Protein AF-A0A8T8XED3-F1 (afdb_monomer)

pLDDT: mean 74.63, std 21.16, range [26.61, 97.62]

InterPro domains:
  IPR001227 Acyl transferase domain superfamily [G3DSA:3.40.366.10] (92-174)
  IPR014043 Acyl transferase domain [PF00698] (96-174)
  IPR016035 Acyl transferase/acyl hydrolase/lysophospholipase [SSF52151] (92-174)
  IPR050091 Polyketide and Nonribosomal Peptide Biosynthesis Enzymes [PTHR43775] (42-174)

Organism: NCBI:txid1448312

Foldseek 3Di:
DDDDDDDDDPDPPPDDDDPPDDVVVVPPPDDPPDDPDLVVQQVVVVVVCCCVVPVDDDDQWDDDDDDRGPVVVVCVVPDPPPDIDGDPDQDDDDDDADAFDPDDALPCVVVCVVPPLLVVLLVVLQVVCVVVPDPDGLVVLNVDDRVPHPCPPPVNVGSNSVSNSRSVVRVVVVVCVVPPRHPPDDPDDDDDDDDDD

Sequence (197 aa):
MAMEKQAIPPHLNFESPNENGAFDALNLEDPPQVGESEENEEELLDQLAFTLGQRRTRFPCTIAWSGSSITEAYATLDAPGLTTQRSMRVPRVGMVFTGQGAQWFAMGRELLDAYPVFCDTIHEVDACLKSMGAMWSALEELQRNAEESRLNQVAYSLPLSVAIQLALVDLLRSILQESPLIPVERSVLPTPPEPSP

Solvent-accessible surface area (backbone atoms only — not comparable to full-atom values): 13143 Å² total; per-residue (Å²): 134,91,86,81,85,85,79,82,72,98,74,84,74,88,79,74,86,71,92,86,60,64,79,78,76,69,71,72,68,72,76,73,86,70,73,94,45,73,74,58,54,54,54,48,50,52,52,48,52,50,43,62,69,72,74,48,87,84,57,59,56,76,86,87,87,87,84,92,49,72,70,57,52,52,56,61,73,68,38,91,80,80,80,80,65,71,57,92,63,88,82,84,88,80,90,85,85,80,74,90,84,82,80,59,77,48,57,65,45,71,46,47,76,73,31,66,64,28,36,52,42,37,51,52,46,29,54,50,42,38,74,74,67,46,94,64,53,54,62,59,54,34,70,32,52,74,90,74,41,58,55,87,40,72,89,38,34,52,59,51,49,52,36,51,54,49,16,51,50,54,39,50,47,58,60,41,70,76,36,96,80,59,85,81,76,80,81,75,76,82,77,78,82,78,82,80,133

Secondary structure (DSSP, 8-state):
------PPPS-----S--SS--GGGG---------S-HHHHHHHHHHHHHHHHHSSPPPSS------S-HHHHHHHHSSTT-------SPPPP------TT---TTTTHHHHHH-HHHHHHHHHHHHHHHHTT-SS-HHHHHH--TTT--TTSHHHHHHHHHHHHHHHHHHHHHHHHT-TT------PPPPPPPPP-

Radius of gyration: 25.29 Å; Cα contacts (8 Å, |Δi|>4): 105; chains: 1; bounding box: 57×65×65 Å

Structure (mmCIF, N/CA/C/O backbone):
data_AF-A0A8T8XED3-F1
#
_entry.id   AF-A0A8T8XED3-F1
#
loop_
_atom_site.group_PDB
_atom_site.id
_atom_site.type_symbol
_atom_site.label_atom_id
_atom_site.label_alt_id
_atom_site.label_comp_id
_atom_site.label_asym_id
_atom_site.label_entity_id
_atom_site.label_seq_id
_atom_site.pdbx_PDB_ins_code
_atom_site.Cartn_x
_atom_site.Cartn_y
_atom_site.Cartn_z
_atom_site.occupancy
_atom_site.B_iso_or_equiv
_atom_site.auth_seq_id
_atom_site.auth_comp_id
_atom_site.auth_asym_id
_atom_site.auth_atom_id
_atom_site.pdbx_PDB_model_num
ATOM 1 N N . MET A 1 1 ? 5.918 -26.162 -41.056 1.00 26.77 1 MET A N 1
ATOM 2 C CA . MET A 1 1 ? 6.051 -25.380 -42.304 1.00 26.77 1 MET A CA 1
ATOM 3 C C . MET A 1 1 ? 6.874 -24.147 -41.956 1.00 26.77 1 MET A C 1
ATOM 5 O O . MET A 1 1 ? 6.705 -23.640 -40.858 1.00 26.77 1 MET A O 1
ATOM 9 N N . ALA A 1 2 ? 7.871 -23.834 -42.779 1.00 28.89 2 ALA A N 1
ATOM 10 C CA . ALA A 1 2 ? 9.150 -23.235 -42.396 1.00 28.89 2 ALA A CA 1
ATOM 11 C C . ALA A 1 2 ? 9.103 -21.793 -41.852 1.00 28.89 2 ALA A C 1
ATOM 13 O O . ALA A 1 2 ? 8.410 -20.955 -42.411 1.00 28.89 2 ALA A O 1
ATOM 14 N N . MET A 1 3 ? 9.948 -21.499 -40.860 1.00 26.61 3 MET A N 1
ATOM 15 C CA . MET A 1 3 ? 11.105 -20.616 -41.054 1.00 26.61 3 MET A CA 1
ATOM 16 C C . MET A 1 3 ? 12.173 -20.929 -40.002 1.00 26.61 3 MET A C 1
ATOM 18 O O . MET A 1 3 ? 11.897 -21.144 -38.825 1.00 26.61 3 MET A O 1
ATOM 22 N N . GLU A 1 4 ? 13.390 -21.058 -40.509 1.00 33.31 4 GLU A N 1
ATOM 23 C CA . GLU A 1 4 ? 14.570 -21.648 -39.903 1.00 33.31 4 GLU A CA 1
ATOM 24 C C . GLU A 1 4 ? 15.578 -20.536 -39.578 1.00 33.31 4 GLU A C 1
ATOM 26 O O . GLU A 1 4 ? 15.814 -19.665 -40.405 1.00 33.31 4 GLU A O 1
ATOM 31 N N . LYS A 1 5 ? 16.155 -20.619 -38.372 1.00 34.06 5 LYS A N 1
ATOM 32 C CA . LYS A 1 5 ? 17.436 -20.063 -37.891 1.00 34.06 5 LYS A CA 1
ATOM 33 C C . LYS A 1 5 ? 17.798 -18.606 -38.219 1.00 34.06 5 LYS A C 1
ATOM 35 O O . LYS A 1 5 ? 18.207 -18.275 -39.325 1.00 34.06 5 LYS A O 1
ATOM 40 N N . GLN A 1 6 ? 18.005 -17.844 -37.148 1.00 33.16 6 GLN A N 1
ATOM 41 C CA . GLN A 1 6 ? 19.178 -16.975 -37.067 1.00 33.16 6 GLN A CA 1
ATOM 42 C C . GLN A 1 6 ? 19.838 -17.139 -35.696 1.00 33.16 6 GLN A C 1
ATOM 44 O O . GLN A 1 6 ? 19.385 -16.623 -34.680 1.00 33.16 6 GLN A O 1
ATOM 49 N N . ALA A 1 7 ? 20.883 -17.965 -35.684 1.00 34.34 7 ALA A N 1
ATOM 50 C CA . ALA A 1 7 ? 21.811 -18.090 -34.576 1.00 34.34 7 ALA A CA 1
ATOM 51 C C . ALA A 1 7 ? 22.722 -16.856 -34.560 1.00 34.34 7 ALA A C 1
ATOM 53 O O . ALA A 1 7 ? 23.276 -16.483 -35.593 1.00 34.34 7 ALA A O 1
ATOM 54 N N . ILE A 1 8 ? 22.884 -16.245 -33.389 1.00 34.50 8 ILE A N 1
ATOM 55 C CA . ILE A 1 8 ? 23.893 -15.211 -33.153 1.00 34.50 8 ILE A CA 1
ATOM 56 C C . ILE A 1 8 ? 25.269 -15.909 -33.191 1.00 34.50 8 ILE A C 1
ATOM 58 O O . ILE A 1 8 ? 25.445 -16.910 -32.488 1.00 34.50 8 ILE A O 1
ATOM 62 N N . PRO A 1 9 ? 26.230 -15.465 -34.023 1.00 33.59 9 PRO A N 1
ATOM 63 C CA . PRO A 1 9 ? 27.523 -16.132 -34.161 1.00 33.59 9 PRO A CA 1
ATOM 64 C C . PRO A 1 9 ? 28.369 -16.034 -32.872 1.00 33.59 9 PRO A C 1
ATOM 66 O O . PRO A 1 9 ? 28.295 -15.034 -32.158 1.00 33.59 9 PRO A O 1
ATOM 69 N N . PRO A 1 10 ? 29.203 -17.048 -32.561 1.00 34.69 10 PRO A N 1
ATOM 70 C CA . PRO A 1 10 ? 29.846 -17.216 -31.252 1.00 34.69 10 PRO A CA 1
ATOM 71 C C . PRO A 1 10 ? 31.143 -16.401 -31.063 1.00 34.69 10 PRO A C 1
ATOM 73 O O . PRO A 1 10 ? 32.063 -16.851 -30.390 1.00 34.69 10 PRO A O 1
ATOM 76 N N . HIS A 1 11 ? 31.256 -15.216 -31.659 1.00 38.97 11 HIS A N 1
ATOM 77 C CA . HIS A 1 11 ? 32.459 -14.378 -31.555 1.00 38.97 11 HIS A CA 1
ATOM 78 C C . HIS A 1 11 ? 32.114 -12.887 -31.638 1.00 38.97 11 HIS A C 1
ATOM 80 O O . HIS A 1 11 ? 32.596 -12.166 -32.503 1.00 38.97 11 HIS A O 1
ATOM 86 N N . LEU A 1 12 ? 31.278 -12.410 -30.713 1.00 38.91 12 LEU A N 1
ATOM 87 C CA . LEU A 1 12 ? 31.243 -10.992 -30.345 1.00 38.91 12 LEU A CA 1
ATOM 88 C C . LEU A 1 12 ? 32.109 -10.806 -29.090 1.00 38.91 12 LEU A C 1
ATOM 90 O O . LEU A 1 12 ? 31.616 -10.600 -27.984 1.00 38.91 12 LEU A O 1
ATOM 94 N N . ASN A 1 13 ? 33.423 -10.950 -29.266 1.00 34.25 13 ASN A N 1
ATOM 95 C CA . ASN A 1 13 ? 34.386 -10.414 -28.311 1.00 34.25 13 ASN A CA 1
ATOM 96 C C . ASN A 1 13 ? 34.453 -8.905 -28.559 1.00 34.25 13 ASN A C 1
ATOM 98 O O . ASN A 1 13 ? 35.039 -8.469 -29.546 1.00 34.25 13 ASN A O 1
ATOM 102 N N . PHE A 1 14 ? 33.852 -8.111 -27.675 1.00 43.06 14 PHE A N 1
ATOM 103 C CA . PHE A 1 14 ? 34.142 -6.681 -27.597 1.00 43.06 14 PHE A CA 1
ATOM 104 C C . PHE A 1 14 ? 35.466 -6.490 -26.850 1.00 43.06 14 PHE A C 1
ATOM 106 O O . PHE A 1 14 ? 35.488 -6.067 -25.700 1.00 43.06 14 PHE A O 1
ATOM 113 N N . GLU A 1 15 ? 36.576 -6.838 -27.495 1.00 39.88 15 GLU A N 1
ATOM 114 C CA . GLU A 1 15 ? 37.888 -6.336 -27.096 1.00 39.88 15 GLU A CA 1
ATOM 115 C C . GLU A 1 15 ? 38.442 -5.490 -28.244 1.00 39.88 15 GLU A C 1
ATOM 117 O O . GLU A 1 15 ? 38.880 -6.009 -29.269 1.00 39.88 15 GLU A O 1
ATOM 122 N N . SER A 1 16 ? 38.426 -4.173 -28.010 1.00 40.53 16 SER A N 1
ATOM 123 C CA . SER A 1 16 ? 38.896 -3.036 -28.827 1.00 40.53 16 SER A CA 1
ATOM 124 C C . SER A 1 16 ? 37.779 -2.212 -29.495 1.00 40.53 16 SER A C 1
ATOM 126 O O . SER A 1 16 ? 36.850 -2.786 -30.068 1.00 40.53 16 SER A O 1
ATOM 128 N N . PRO A 1 17 ? 37.846 -0.863 -29.432 1.00 35.03 17 PRO A N 1
ATOM 129 C CA . PRO A 1 17 ? 36.871 0.011 -30.081 1.00 35.03 17 PRO A CA 1
ATOM 130 C C . PRO A 1 17 ? 36.929 -0.170 -31.601 1.00 35.03 17 PRO A C 1
ATOM 132 O O . PRO A 1 17 ? 38.007 -0.119 -32.188 1.00 35.03 17 PRO A O 1
ATOM 135 N N . ASN A 1 18 ? 35.776 -0.379 -32.241 1.00 35.91 18 ASN A N 1
ATOM 136 C CA . ASN A 1 18 ? 35.691 -0.479 -33.695 1.00 35.91 18 ASN A CA 1
ATOM 137 C C . ASN A 1 18 ? 35.899 0.914 -34.311 1.00 35.91 18 ASN A C 1
ATOM 139 O O . ASN A 1 18 ? 35.067 1.803 -34.157 1.00 35.91 18 ASN A O 1
ATOM 143 N N . GLU A 1 19 ? 37.010 1.089 -35.016 1.00 46.91 19 GLU A N 1
ATOM 144 C CA . GLU A 1 19 ? 37.457 2.342 -35.639 1.00 46.91 19 GLU A CA 1
ATOM 145 C C . GLU A 1 19 ? 36.644 2.767 -36.883 1.00 46.91 19 GLU A C 1
ATOM 147 O O . GLU A 1 19 ? 36.922 3.800 -37.480 1.00 46.91 19 GLU A O 1
ATOM 152 N N . ASN A 1 20 ? 35.585 2.024 -37.235 1.00 43.03 20 ASN A N 1
ATOM 153 C CA . ASN A 1 20 ? 34.688 2.310 -38.362 1.00 43.03 20 ASN A CA 1
ATOM 154 C C . ASN A 1 20 ? 33.209 2.419 -37.953 1.00 43.03 20 ASN A C 1
ATOM 156 O O . ASN A 1 20 ? 32.330 1.807 -38.560 1.00 43.03 20 ASN A O 1
ATOM 160 N N . GLY A 1 21 ? 32.922 3.204 -36.920 1.00 38.38 21 GLY A N 1
ATOM 161 C CA . GLY A 1 21 ? 31.552 3.528 -36.538 1.00 38.38 21 GLY A CA 1
ATOM 162 C C . GLY A 1 21 ? 31.526 4.773 -35.676 1.00 38.38 21 GLY A C 1
ATOM 163 O O . GLY A 1 21 ? 31.466 4.674 -34.455 1.00 38.38 21 GLY A O 1
ATOM 164 N N . ALA A 1 22 ? 31.590 5.948 -36.306 1.00 37.31 22 ALA A N 1
ATOM 165 C CA . ALA A 1 22 ? 31.140 7.164 -35.642 1.00 37.31 22 ALA A CA 1
ATOM 166 C C . ALA A 1 22 ? 29.730 6.900 -35.089 1.00 37.31 22 ALA A C 1
ATOM 168 O O . ALA A 1 22 ? 28.912 6.280 -35.774 1.00 37.31 22 ALA A O 1
ATOM 169 N N . PHE A 1 23 ? 29.463 7.335 -33.856 1.00 40.78 23 PHE A N 1
ATOM 170 C CA . PHE A 1 23 ? 28.152 7.216 -33.200 1.00 40.78 23 PHE A CA 1
ATOM 171 C C . PHE A 1 23 ? 26.998 7.724 -34.097 1.00 40.78 23 PHE A C 1
ATOM 173 O O . PHE A 1 23 ? 25.874 7.244 -33.980 1.00 40.78 23 PHE A O 1
ATOM 180 N N . ASP A 1 24 ? 27.316 8.590 -35.065 1.00 40.62 24 ASP A N 1
ATOM 181 C CA . ASP A 1 24 ? 26.450 9.086 -36.142 1.00 40.62 24 ASP A CA 1
ATOM 182 C C . ASP A 1 24 ? 25.814 7.985 -37.018 1.00 40.62 24 ASP A C 1
ATOM 184 O O . ASP A 1 24 ? 24.747 8.184 -37.593 1.00 40.62 24 ASP A O 1
ATOM 188 N N . ALA A 1 25 ? 26.430 6.802 -37.134 1.00 38.09 25 ALA A N 1
ATOM 189 C CA . ALA A 1 25 ? 25.937 5.719 -37.992 1.00 38.09 25 ALA A CA 1
ATOM 190 C C . ALA A 1 25 ? 24.785 4.908 -37.373 1.00 38.09 25 ALA A C 1
ATOM 192 O O . ALA A 1 25 ? 24.211 4.050 -38.047 1.00 38.09 25 ALA A O 1
ATOM 193 N N . LEU A 1 26 ? 24.440 5.152 -36.102 1.00 42.69 26 LEU A N 1
ATOM 194 C CA . LEU A 1 26 ? 23.335 4.451 -35.447 1.00 42.69 26 LEU A CA 1
ATOM 195 C C . LEU A 1 26 ? 21.955 4.950 -35.879 1.00 42.69 26 LEU A C 1
ATOM 197 O O . LEU A 1 26 ? 20.981 4.300 -35.508 1.00 42.69 26 LEU A O 1
ATOM 201 N N . ASN A 1 27 ? 21.861 6.039 -36.659 1.00 36.78 27 ASN A N 1
ATOM 202 C CA . ASN A 1 27 ? 20.602 6.625 -37.144 1.00 36.78 27 ASN A CA 1
ATOM 203 C C . ASN A 1 27 ? 19.501 6.612 -36.066 1.00 36.78 27 ASN A C 1
ATOM 205 O O . ASN A 1 27 ? 18.327 6.362 -36.346 1.00 36.78 27 ASN A O 1
ATOM 209 N N . LEU A 1 28 ? 19.921 6.821 -34.814 1.00 42.75 28 LEU A N 1
ATOM 210 C CA . LEU A 1 28 ? 19.057 7.279 -33.752 1.00 42.75 28 LEU A CA 1
ATOM 211 C C . LEU A 1 28 ? 18.790 8.710 -34.180 1.00 42.75 28 LEU A C 1
ATOM 213 O O . LEU A 1 28 ? 19.654 9.570 -34.025 1.00 42.75 28 LEU A O 1
ATOM 217 N N . GLU A 1 29 ? 17.673 8.902 -34.880 1.00 36.16 29 GLU A N 1
ATOM 218 C CA . GLU A 1 29 ? 17.151 10.232 -35.155 1.00 36.16 29 GLU A CA 1
ATOM 219 C C . GLU A 1 29 ? 17.259 11.033 -33.858 1.00 36.16 29 GLU A C 1
ATOM 221 O O . GLU A 1 29 ? 16.965 10.497 -32.780 1.00 36.16 29 GLU A O 1
ATOM 226 N N . ASP A 1 30 ? 17.762 12.268 -33.976 1.00 41.19 30 ASP A N 1
ATOM 227 C CA . ASP A 1 30 ? 17.826 13.221 -32.873 1.00 41.19 30 ASP A CA 1
ATOM 228 C C . 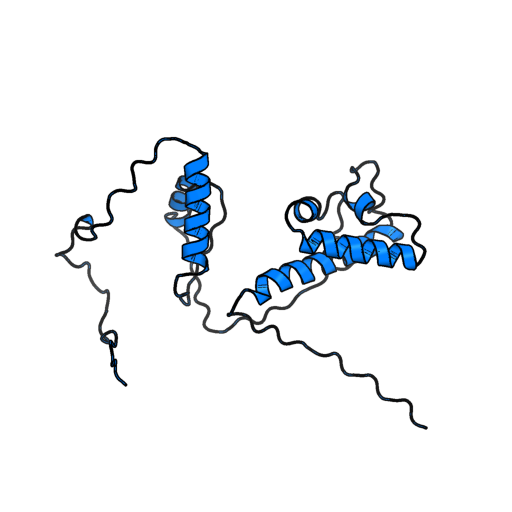ASP A 1 30 ? 16.560 13.077 -32.021 1.00 41.19 30 ASP A C 1
ATOM 230 O O . ASP A 1 30 ? 15.470 12.951 -32.602 1.00 41.19 30 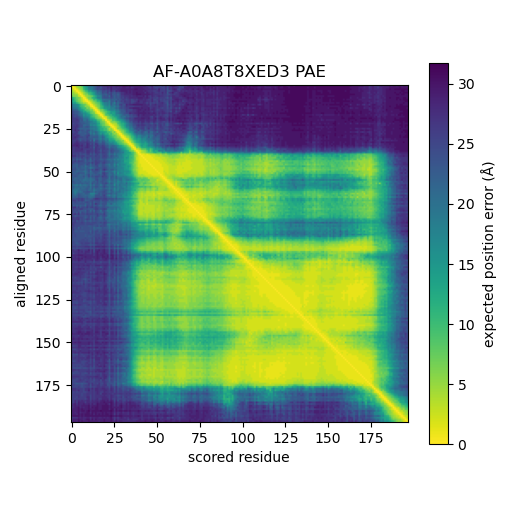ASP A O 1
ATOM 234 N N . PRO A 1 31 ? 16.671 13.065 -30.675 1.00 43.97 31 PRO A N 1
ATOM 235 C CA . PRO A 1 31 ? 15.489 13.017 -29.828 1.00 43.97 31 PRO A CA 1
ATOM 236 C C . PRO A 1 31 ? 14.498 14.053 -30.370 1.00 43.97 31 PRO A C 1
ATOM 238 O O . PRO A 1 31 ? 14.926 15.181 -30.655 1.00 43.97 31 PRO A O 1
ATOM 241 N N . PRO A 1 32 ? 13.227 13.668 -30.620 1.00 41.00 32 PRO A N 1
ATOM 242 C CA . PRO A 1 32 ? 12.259 14.570 -31.225 1.00 41.00 32 PRO A CA 1
ATOM 243 C C . PRO A 1 32 ? 12.332 15.882 -30.459 1.00 41.00 32 PRO A C 1
ATOM 245 O O . PRO A 1 32 ? 12.358 15.852 -29.234 1.00 41.00 32 PRO A O 1
ATOM 248 N N . GLN A 1 33 ? 12.467 17.005 -31.168 1.00 43.91 33 GLN A N 1
ATOM 249 C CA . GLN A 1 33 ? 12.511 18.33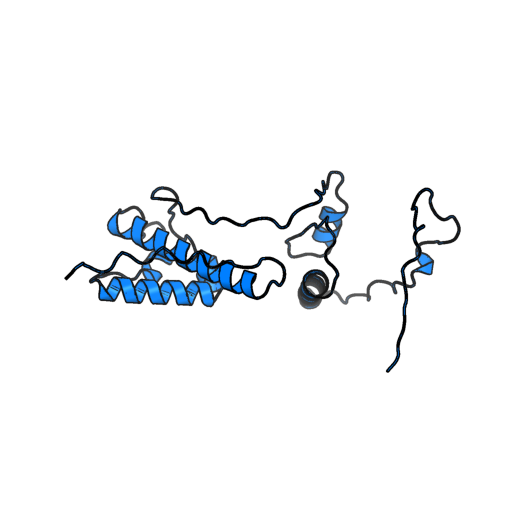7 -30.567 1.00 43.91 33 GLN A CA 1
ATOM 250 C C . GLN A 1 33 ? 11.217 18.509 -29.761 1.00 43.91 33 GLN A C 1
ATOM 252 O O . GLN A 1 33 ? 10.166 18.830 -30.320 1.00 43.91 33 GLN A O 1
ATOM 257 N N . VAL A 1 34 ? 11.276 18.169 -28.471 1.00 48.41 34 VAL A N 1
ATOM 258 C CA . VAL A 1 34 ? 10.129 18.147 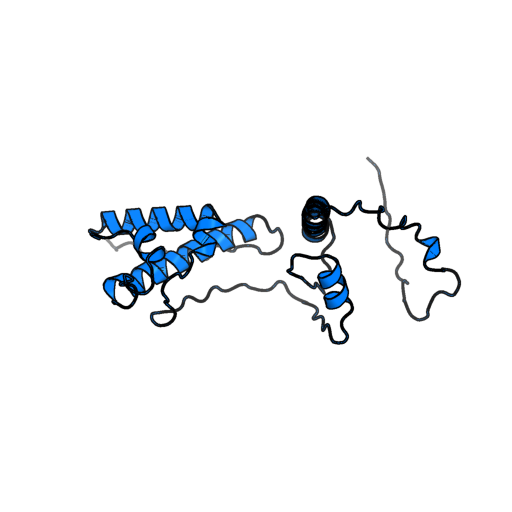-27.573 1.00 48.41 34 VAL A CA 1
ATOM 259 C C . VAL A 1 34 ? 9.764 19.600 -27.343 1.00 48.41 34 VAL A C 1
ATOM 261 O O . VAL A 1 34 ? 10.515 20.349 -26.724 1.00 48.41 34 VAL A O 1
ATOM 264 N N . GLY A 1 35 ? 8.620 20.008 -27.890 1.00 44.00 35 GLY A N 1
ATOM 265 C CA . GLY A 1 35 ? 7.979 21.243 -27.474 1.00 44.00 35 GLY A CA 1
ATOM 266 C C . GLY A 1 35 ? 7.827 21.214 -25.958 1.00 44.00 35 GLY A C 1
ATOM 267 O O . GLY A 1 35 ? 7.222 20.288 -25.419 1.00 44.00 35 GLY A O 1
ATOM 268 N N . GLU A 1 36 ? 8.432 22.199 -25.302 1.00 45.88 36 GLU A N 1
ATOM 269 C CA . GLU A 1 36 ? 8.443 22.413 -23.857 1.00 45.88 36 GLU A CA 1
ATOM 270 C C . GLU A 1 36 ? 7.008 22.393 -23.307 1.00 45.88 36 GLU A C 1
ATOM 272 O O . GLU A 1 36 ? 6.278 23.381 -23.351 1.00 45.88 36 GLU A O 1
ATOM 277 N N . SER A 1 37 ? 6.569 21.229 -22.844 1.00 53.31 37 SER A N 1
ATOM 278 C CA . SER A 1 37 ? 5.313 21.043 -22.125 1.00 53.31 37 SER A CA 1
ATOM 279 C C . SER A 1 37 ? 5.516 19.858 -21.188 1.00 53.31 37 SER A C 1
ATOM 281 O O . SER A 1 37 ? 5.811 18.758 -21.645 1.00 53.31 37 SER A O 1
ATOM 283 N N . GLU A 1 38 ? 5.425 20.107 -19.879 1.00 55.41 38 GLU A N 1
ATOM 284 C CA . GLU A 1 38 ? 5.667 19.119 -18.812 1.00 55.41 38 GLU A CA 1
ATOM 285 C C . GLU A 1 38 ? 4.794 17.857 -18.985 1.00 55.41 38 GLU A C 1
ATOM 287 O O . GLU A 1 38 ? 5.252 16.750 -18.714 1.00 55.41 38 GLU A O 1
ATOM 292 N N . GLU A 1 39 ? 3.594 18.003 -19.562 1.00 59.44 39 GLU A N 1
ATOM 293 C CA . GLU A 1 39 ? 2.686 16.893 -19.905 1.00 59.44 39 GLU A CA 1
ATOM 294 C C . GLU A 1 39 ? 3.297 15.878 -20.895 1.00 59.44 39 GLU A C 1
ATOM 296 O O . GLU A 1 39 ? 2.974 14.694 -20.839 1.00 59.44 39 GLU A O 1
ATOM 301 N N . ASN A 1 40 ? 4.209 16.300 -21.780 1.00 77.94 40 ASN A N 1
ATOM 302 C CA . ASN A 1 40 ? 4.850 15.411 -22.758 1.00 77.94 40 ASN A CA 1
ATOM 303 C C . ASN A 1 40 ? 6.029 14.623 -22.150 1.00 77.94 40 ASN A C 1
ATOM 305 O O . ASN A 1 40 ? 6.358 13.535 -22.619 1.00 77.94 40 ASN A O 1
ATOM 309 N N . GLU A 1 41 ? 6.678 15.150 -21.103 1.00 82.94 41 GLU A N 1
ATOM 310 C CA . GLU A 1 41 ? 7.782 14.450 -20.427 1.00 82.94 41 GLU A CA 1
ATOM 311 C C . GLU A 1 41 ? 7.263 13.301 -19.555 1.00 82.94 41 GLU A C 1
ATOM 313 O O . GLU A 1 41 ? 7.837 12.212 -19.585 1.00 82.94 41 GLU A O 1
ATOM 318 N N . GLU A 1 42 ? 6.159 13.510 -18.835 1.00 84.69 42 GLU A N 1
ATOM 319 C CA . GLU A 1 42 ? 5.529 12.471 -18.012 1.00 84.69 42 GLU A CA 1
ATOM 320 C C . GLU A 1 42 ? 5.014 11.307 -18.877 1.00 84.69 42 GLU A C 1
ATOM 322 O O . GLU A 1 42 ? 5.357 10.151 -18.624 1.00 84.69 42 GLU A O 1
ATOM 327 N N . GLU A 1 43 ? 4.305 11.602 -19.976 1.00 87.50 43 GLU A N 1
ATOM 328 C CA . GLU A 1 43 ? 3.843 10.571 -20.914 1.00 87.50 43 GLU A CA 1
ATOM 329 C C . GLU A 1 43 ? 5.019 9.797 -21.537 1.00 87.50 43 GLU A C 1
ATOM 331 O O . GLU A 1 43 ? 4.978 8.569 -21.677 1.00 87.50 43 GLU A O 1
ATOM 336 N N . LEU A 1 44 ? 6.104 10.494 -21.886 1.00 87.75 44 LEU A N 1
ATOM 337 C CA . LEU A 1 44 ? 7.307 9.861 -22.415 1.00 87.75 44 LEU A CA 1
ATOM 338 C C . LEU A 1 44 ? 7.976 8.948 -21.376 1.00 87.75 44 LEU A C 1
ATOM 340 O O . LEU A 1 44 ? 8.386 7.834 -21.718 1.00 87.75 44 LEU A O 1
ATOM 344 N N . LEU A 1 45 ? 8.082 9.385 -20.118 1.00 88.94 45 LEU A N 1
ATOM 345 C CA . LEU A 1 45 ? 8.619 8.575 -19.023 1.00 88.94 45 LEU A CA 1
ATOM 346 C C . LEU A 1 45 ? 7.782 7.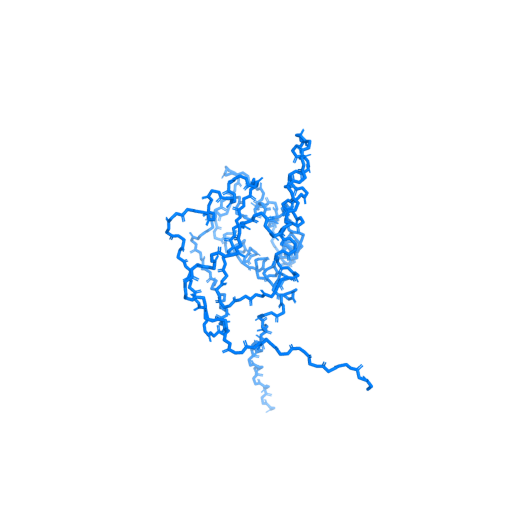315 -18.793 1.00 88.94 45 LEU A C 1
ATOM 348 O O . LEU A 1 45 ? 8.354 6.228 -18.670 1.00 88.94 45 LEU A O 1
ATOM 352 N N . ASP A 1 46 ? 6.455 7.423 -18.837 1.00 86.81 46 ASP A N 1
ATOM 353 C CA . ASP A 1 46 ? 5.547 6.280 -18.728 1.00 86.81 46 ASP A CA 1
ATOM 354 C C . ASP A 1 46 ? 5.737 5.286 -19.880 1.00 86.81 46 ASP A C 1
ATOM 356 O O . ASP A 1 46 ? 5.864 4.072 -19.668 1.00 86.81 46 ASP A O 1
ATOM 360 N N . GLN A 1 47 ? 5.833 5.780 -21.118 1.00 87.94 47 GLN A N 1
ATOM 361 C CA . GLN A 1 47 ? 6.082 4.939 -22.291 1.00 87.94 47 GLN A CA 1
ATOM 362 C C . GLN A 1 47 ? 7.456 4.254 -22.235 1.00 87.94 47 GLN A C 1
ATOM 364 O O . GLN A 1 47 ? 7.585 3.078 -22.614 1.00 87.94 47 GLN A O 1
ATOM 369 N N . LEU A 1 48 ? 8.483 4.956 -21.748 1.00 87.69 48 LEU A N 1
ATOM 370 C CA . LEU A 1 48 ? 9.822 4.407 -21.536 1.00 87.69 48 LEU A CA 1
ATOM 371 C C . LEU A 1 48 ? 9.806 3.327 -20.452 1.00 87.69 48 LEU A C 1
ATOM 373 O O . LEU A 1 48 ? 10.299 2.222 -20.699 1.00 87.69 48 LEU A O 1
ATOM 377 N N . ALA A 1 49 ? 9.201 3.599 -19.294 1.00 87.69 49 ALA A N 1
ATOM 378 C CA . ALA A 1 49 ? 9.062 2.645 -18.197 1.00 87.69 49 ALA A CA 1
ATOM 379 C C . ALA A 1 49 ? 8.321 1.380 -18.654 1.00 87.69 49 ALA A C 1
ATOM 381 O O . ALA A 1 49 ? 8.796 0.260 -18.434 1.00 87.69 49 ALA A O 1
ATOM 382 N N . PHE A 1 50 ? 7.214 1.544 -19.385 1.00 85.00 50 PHE A N 1
ATOM 383 C CA . PHE A 1 50 ? 6.461 0.436 -19.963 1.00 85.00 50 PHE A CA 1
ATOM 384 C C . PHE A 1 50 ? 7.306 -0.384 -20.948 1.00 85.00 50 PHE A C 1
ATOM 386 O O . PHE A 1 50 ? 7.377 -1.615 -20.860 1.00 85.00 50 PHE A O 1
ATOM 393 N N . THR A 1 51 ? 7.989 0.282 -21.882 1.00 85.94 51 THR A N 1
ATOM 394 C CA . THR A 1 51 ? 8.779 -0.386 -22.925 1.00 85.94 51 THR A CA 1
ATOM 395 C C . THR A 1 51 ? 9.977 -1.132 -22.338 1.00 85.94 51 THR A C 1
ATOM 397 O O . THR A 1 51 ? 10.209 -2.295 -22.686 1.00 85.94 51 THR A O 1
ATOM 400 N N . LEU A 1 52 ? 10.718 -0.506 -21.422 1.00 84.94 52 LEU A N 1
ATOM 401 C CA . LEU A 1 52 ? 11.859 -1.122 -20.742 1.00 84.94 52 LEU A CA 1
ATOM 402 C C . LEU A 1 52 ? 11.420 -2.251 -19.799 1.00 84.94 52 LEU A C 1
ATOM 404 O O . LEU A 1 52 ? 12.102 -3.272 -19.710 1.00 84.94 52 LEU A O 1
ATOM 408 N N . GLY A 1 53 ? 10.270 -2.098 -19.138 1.00 83.62 53 GLY A N 1
ATOM 409 C CA . GLY A 1 53 ? 9.737 -3.067 -18.186 1.00 83.62 53 GLY A CA 1
ATOM 410 C C . GLY A 1 53 ? 9.162 -4.331 -18.828 1.00 83.62 53 GLY A C 1
ATOM 411 O O . GLY A 1 53 ? 9.392 -5.422 -18.292 1.00 83.62 53 GLY A O 1
ATOM 412 N N . GLN A 1 54 ? 8.449 -4.190 -19.957 1.00 78.81 54 GLN A N 1
ATOM 413 C CA . GLN A 1 54 ? 7.623 -5.259 -20.544 1.00 78.81 54 GLN A CA 1
ATOM 414 C C . GLN A 1 54 ? 8.081 -5.769 -21.916 1.00 78.81 54 GLN A C 1
ATOM 416 O O . GLN A 1 54 ? 7.776 -6.905 -22.274 1.00 78.81 54 GLN A O 1
ATOM 421 N N . ARG A 1 55 ? 8.795 -4.965 -22.717 1.00 76.69 55 ARG A N 1
ATOM 422 C CA . ARG A 1 55 ? 9.126 -5.324 -24.114 1.00 76.69 55 ARG A CA 1
ATOM 423 C C . ARG A 1 55 ? 10.584 -5.707 -24.341 1.00 76.69 55 ARG A C 1
ATOM 425 O O . ARG A 1 55 ? 10.946 -6.103 -25.450 1.00 76.69 55 ARG A O 1
ATOM 432 N N . ARG A 1 56 ? 11.437 -5.591 -23.324 1.00 76.31 56 ARG A N 1
ATOM 433 C CA . ARG A 1 56 ? 12.869 -5.897 -23.426 1.00 76.31 56 ARG A CA 1
ATOM 434 C C . ARG A 1 56 ? 13.205 -7.215 -22.741 1.00 76.31 56 ARG A C 1
ATOM 436 O O . ARG A 1 56 ? 12.699 -7.533 -21.667 1.00 76.31 56 ARG A O 1
ATOM 443 N N . THR A 1 57 ? 14.119 -7.965 -23.349 1.00 78.81 57 THR A N 1
ATOM 444 C CA . THR A 1 57 ? 14.742 -9.122 -22.703 1.00 78.81 57 THR A CA 1
ATOM 445 C C . THR A 1 57 ? 15.493 -8.653 -21.462 1.00 78.81 57 THR A C 1
ATOM 447 O O . THR A 1 57 ? 16.353 -7.777 -21.548 1.00 78.81 57 THR A O 1
ATOM 450 N N . ARG A 1 58 ? 15.189 -9.246 -20.307 1.00 70.38 58 ARG A N 1
ATOM 451 C CA . ARG A 1 58 ? 15.900 -8.952 -19.060 1.00 70.38 58 ARG A CA 1
ATOM 452 C C . ARG A 1 58 ? 17.201 -9.741 -19.007 1.00 70.38 58 ARG A C 1
ATOM 454 O O . ARG A 1 58 ? 17.200 -10.970 -19.082 1.00 70.38 58 ARG A O 1
ATOM 461 N N . PHE A 1 59 ? 18.312 -9.026 -18.885 1.00 74.62 59 PHE A N 1
ATOM 462 C CA . PHE A 1 59 ? 19.634 -9.625 -18.749 1.00 74.62 59 PHE A CA 1
ATOM 463 C C . PHE A 1 59 ? 19.935 -9.966 -17.278 1.00 74.62 59 PHE A C 1
ATOM 465 O O . PHE A 1 59 ? 19.328 -9.397 -16.372 1.00 74.62 59 PHE A O 1
ATOM 472 N N . PRO A 1 60 ? 20.901 -10.866 -17.001 1.00 72.88 60 PRO A N 1
ATOM 473 C CA . PRO A 1 60 ? 21.265 -11.269 -15.634 1.00 72.88 60 PRO A CA 1
ATOM 474 C C . PRO A 1 60 ? 21.709 -10.130 -14.703 1.00 72.88 60 PRO A C 1
ATOM 476 O O . PRO A 1 60 ? 21.771 -10.304 -13.487 1.00 72.88 60 PRO A O 1
ATOM 479 N N . CYS A 1 61 ? 22.067 -8.995 -15.290 1.00 75.38 61 CYS A N 1
ATOM 480 C CA . CYS A 1 61 ? 22.381 -7.744 -14.637 1.00 75.38 61 CYS A CA 1
ATOM 481 C C . CYS A 1 61 ? 21.278 -6.754 -15.031 1.00 75.38 61 CYS A C 1
ATOM 483 O O . CYS A 1 61 ? 21.064 -6.510 -16.217 1.00 75.38 61 CYS A O 1
ATOM 485 N N . THR A 1 62 ? 20.534 -6.252 -14.048 1.00 76.81 62 THR A N 1
ATOM 486 C CA . THR A 1 62 ? 19.464 -5.271 -14.256 1.00 76.81 62 THR A CA 1
ATOM 487 C C . THR A 1 62 ? 19.640 -4.144 -13.251 1.00 76.81 62 THR A C 1
ATOM 489 O O . THR A 1 62 ? 20.028 -4.385 -12.108 1.00 76.81 62 THR A O 1
ATOM 492 N N . ILE A 1 63 ? 19.347 -2.929 -13.694 1.00 82.75 63 ILE A N 1
ATOM 493 C CA . ILE A 1 63 ? 19.285 -1.729 -12.869 1.00 82.75 63 ILE A CA 1
ATOM 494 C C . ILE A 1 63 ? 17.862 -1.199 -13.006 1.00 82.75 63 ILE A C 1
ATOM 496 O O . ILE A 1 63 ? 17.284 -1.265 -14.091 1.00 82.75 63 ILE A O 1
ATOM 500 N N . ALA A 1 64 ? 17.298 -0.719 -11.906 1.00 85.25 64 ALA A N 1
ATOM 501 C CA . ALA A 1 64 ? 16.038 0.003 -11.903 1.00 85.25 64 ALA A CA 1
ATOM 502 C C . ALA A 1 64 ? 16.295 1.411 -11.372 1.00 85.25 64 ALA A C 1
ATOM 504 O O . ALA A 1 64 ? 17.122 1.598 -10.479 1.00 85.25 64 ALA A O 1
ATOM 505 N N . TRP A 1 65 ? 15.584 2.378 -11.933 1.00 87.62 65 TRP A N 1
ATOM 506 C CA . TRP A 1 65 ? 15.606 3.771 -11.515 1.00 87.62 65 TRP A CA 1
ATOM 507 C C . TRP A 1 65 ? 14.168 4.219 -11.254 1.00 87.62 65 TRP A C 1
ATOM 509 O O . TRP A 1 65 ? 13.240 3.703 -11.877 1.00 87.62 65 TRP A O 1
ATOM 519 N N . SER A 1 66 ? 13.995 5.139 -10.312 1.00 87.25 66 SER A N 1
ATOM 520 C CA . SER A 1 66 ? 12.708 5.725 -9.949 1.00 87.25 66 SER A CA 1
ATOM 521 C C . SER A 1 66 ? 12.906 7.223 -9.787 1.00 87.25 66 SER A C 1
ATOM 523 O O . SER A 1 66 ? 13.771 7.633 -9.017 1.00 87.25 66 SER A O 1
ATOM 525 N N . GLY A 1 67 ? 12.095 8.012 -10.479 1.00 86.94 67 GLY A N 1
ATOM 526 C CA . GLY A 1 67 ? 12.110 9.470 -10.441 1.00 86.94 67 GLY A CA 1
ATOM 527 C C . GLY A 1 67 ? 11.158 10.033 -11.493 1.00 86.94 67 GLY A C 1
ATOM 528 O O . GLY A 1 67 ? 10.481 9.272 -12.185 1.00 86.94 67 GLY A O 1
ATOM 529 N N . SER A 1 68 ? 11.099 11.359 -11.593 1.00 84.38 68 SER A N 1
ATOM 530 C CA . SER A 1 68 ? 10.080 12.067 -12.382 1.00 84.38 68 SER A CA 1
ATOM 531 C C . SER A 1 68 ? 10.650 12.962 -13.483 1.00 84.38 68 SER A C 1
ATOM 533 O O . SER A 1 68 ? 9.905 13.733 -14.075 1.00 84.38 68 SER A O 1
ATOM 535 N N . SER A 1 69 ? 11.959 12.902 -13.752 1.00 86.12 69 SER A N 1
ATOM 536 C CA . SER A 1 69 ? 12.575 13.646 -14.855 1.00 86.12 69 SER A CA 1
ATOM 537 C C . SER A 1 69 ? 13.598 12.816 -15.616 1.00 86.12 69 SER A C 1
ATOM 539 O O . SER A 1 69 ? 14.434 12.114 -15.040 1.00 86.12 69 SER A O 1
ATOM 541 N N . ILE A 1 70 ? 13.587 12.977 -16.936 1.00 85.19 70 ILE A N 1
ATOM 542 C CA . ILE A 1 70 ? 14.542 12.356 -17.853 1.00 85.19 70 ILE A CA 1
ATOM 543 C C . ILE A 1 70 ? 15.971 12.828 -17.556 1.00 85.19 70 ILE A C 1
ATOM 545 O O . ILE A 1 70 ? 16.915 12.037 -17.599 1.00 85.19 70 ILE A O 1
ATOM 549 N N . THR A 1 71 ? 16.142 14.105 -17.211 1.00 86.62 71 THR A N 1
ATOM 550 C CA . THR A 1 71 ? 17.465 14.682 -16.923 1.00 86.62 71 THR A CA 1
ATOM 551 C C . THR A 1 71 ? 18.096 14.033 -15.691 1.00 86.62 71 THR A C 1
ATOM 553 O O . THR A 1 71 ? 19.287 13.715 -15.688 1.00 86.62 71 THR A O 1
ATOM 556 N N . GLU A 1 72 ? 17.290 13.774 -14.659 1.00 85.81 72 GLU A N 1
ATOM 557 C CA . GLU A 1 72 ? 17.731 13.072 -13.452 1.00 85.81 72 GLU A CA 1
ATOM 558 C C . GLU A 1 72 ? 18.057 11.600 -13.743 1.00 85.81 72 GLU A C 1
ATOM 560 O O . GLU A 1 72 ? 19.052 11.075 -13.231 1.00 85.81 72 GLU A O 1
ATOM 565 N N . ALA A 1 73 ? 17.275 10.947 -14.609 1.00 85.06 73 ALA A N 1
ATOM 566 C CA . ALA A 1 73 ? 17.544 9.579 -15.040 1.00 85.06 73 ALA A CA 1
ATOM 567 C C . ALA A 1 73 ? 18.920 9.467 -15.713 1.00 85.06 73 ALA A C 1
ATOM 569 O O . ALA A 1 73 ? 19.716 8.607 -15.332 1.00 85.06 73 ALA A O 1
ATOM 570 N N . TYR A 1 74 ? 19.243 10.367 -16.650 1.00 85.19 74 TYR A N 1
ATOM 571 C CA . TYR A 1 74 ? 20.562 10.399 -17.293 1.00 85.19 74 TYR A CA 1
ATOM 572 C C . TYR A 1 74 ? 21.685 10.653 -16.291 1.00 85.19 74 TYR A C 1
ATOM 574 O O . TYR A 1 74 ? 22.654 9.897 -16.262 1.00 85.19 74 TYR A O 1
ATOM 582 N N . ALA A 1 75 ? 21.538 11.666 -15.434 1.00 86.75 75 ALA A N 1
ATOM 583 C CA . ALA A 1 75 ? 22.545 11.989 -14.429 1.00 86.75 75 ALA A CA 1
ATOM 584 C C . ALA A 1 75 ? 22.810 10.813 -13.471 1.00 86.75 75 ALA A C 1
ATOM 586 O O . ALA A 1 75 ? 23.952 10.574 -13.085 1.00 86.75 75 ALA A O 1
ATOM 587 N N . THR A 1 76 ? 21.769 10.055 -13.112 1.00 84.62 76 THR A N 1
ATOM 588 C CA . THR A 1 76 ? 21.889 8.899 -12.213 1.00 84.62 76 THR A CA 1
ATOM 589 C C . THR A 1 76 ? 22.520 7.693 -12.905 1.00 84.62 76 THR A C 1
ATOM 591 O O . THR A 1 76 ? 23.336 6.993 -12.306 1.00 84.62 76 THR A O 1
ATOM 594 N N . LEU A 1 77 ? 22.148 7.431 -14.160 1.00 83.88 77 LEU A N 1
ATOM 595 C CA . LEU A 1 77 ? 22.649 6.285 -14.920 1.00 83.88 77 LEU A CA 1
ATOM 596 C C . LEU A 1 77 ? 24.096 6.474 -15.397 1.00 83.88 77 LEU A C 1
ATOM 598 O O . LEU A 1 77 ? 24.808 5.481 -15.533 1.00 83.88 77 LEU A O 1
ATOM 602 N N . ASP A 1 78 ? 24.535 7.718 -15.604 1.00 84.56 78 ASP A N 1
ATOM 603 C CA . ASP A 1 78 ? 25.911 8.064 -15.992 1.00 84.56 78 ASP A CA 1
ATOM 604 C C . ASP A 1 78 ? 26.839 8.294 -14.779 1.00 84.56 78 ASP A C 1
ATOM 606 O O . ASP A 1 78 ? 28.050 8.479 -14.918 1.00 84.56 78 ASP A O 1
ATOM 610 N N . ALA A 1 79 ? 26.293 8.264 -13.556 1.00 83.88 79 ALA A N 1
ATOM 611 C CA . ALA A 1 79 ? 27.066 8.509 -12.348 1.00 83.88 79 ALA A CA 1
ATOM 612 C C . ALA A 1 79 ? 28.170 7.444 -12.148 1.00 83.88 79 ALA A C 1
ATOM 614 O O . ALA A 1 79 ? 27.894 6.234 -12.126 1.00 83.88 79 ALA A O 1
ATOM 615 N N . PRO A 1 80 ? 29.434 7.856 -11.922 1.00 77.94 80 PRO A N 1
ATOM 616 C CA . PRO A 1 80 ? 30.515 6.918 -11.655 1.00 77.94 80 PRO A CA 1
ATOM 617 C C . PRO A 1 80 ? 30.273 6.201 -10.320 1.00 77.94 80 PRO A C 1
ATOM 619 O O . PRO A 1 80 ? 30.107 6.834 -9.280 1.00 77.94 80 PRO A O 1
ATOM 622 N N . GLY A 1 81 ? 30.281 4.865 -10.340 1.00 75.44 81 GLY A N 1
ATOM 623 C CA . GLY A 1 81 ? 30.073 4.030 -9.147 1.00 75.44 81 GLY A CA 1
ATOM 624 C C . GLY A 1 81 ? 28.803 3.180 -9.164 1.00 75.44 81 GLY A C 1
ATOM 625 O O . GLY A 1 81 ? 28.560 2.445 -8.202 1.00 75.44 81 GLY A O 1
ATOM 626 N N . LEU A 1 82 ? 28.025 3.220 -10.251 1.00 74.75 82 LEU A N 1
ATOM 627 C CA . LEU A 1 82 ? 26.867 2.351 -10.433 1.00 74.75 82 LEU A CA 1
ATOM 628 C C . LEU A 1 82 ? 27.309 0.881 -10.493 1.00 74.75 82 LEU A C 1
ATOM 630 O O . LEU A 1 82 ? 27.764 0.358 -11.511 1.00 74.75 82 LEU A O 1
ATOM 634 N N . THR A 1 83 ? 27.228 0.216 -9.344 1.00 73.69 83 THR A N 1
ATOM 635 C CA . THR A 1 83 ? 27.663 -1.170 -9.200 1.00 73.69 83 THR A CA 1
ATOM 636 C C . THR A 1 83 ? 26.531 -2.077 -9.617 1.00 73.69 83 THR A C 1
ATOM 638 O O . THR A 1 83 ? 25.433 -2.022 -9.065 1.00 73.69 83 THR A O 1
ATOM 641 N N . THR A 1 84 ? 26.809 -2.952 -10.573 1.00 73.56 84 THR A N 1
ATOM 642 C CA . THR A 1 84 ? 25.839 -3.944 -10.997 1.00 73.56 84 THR A CA 1
ATOM 643 C C . THR A 1 84 ? 26.213 -5.322 -10.487 1.00 73.56 84 THR A C 1
ATOM 645 O O . THR A 1 84 ? 27.377 -5.721 -10.502 1.00 73.56 84 THR A O 1
ATOM 648 N N . GLN A 1 85 ? 25.214 -6.070 -10.021 1.00 71.56 85 GLN A N 1
ATOM 649 C CA . GLN A 1 85 ? 25.421 -7.434 -9.557 1.00 71.56 85 GLN A CA 1
ATOM 650 C C . GLN A 1 85 ? 24.623 -8.403 -10.418 1.00 71.56 85 GLN A C 1
ATOM 652 O O . GLN A 1 85 ? 23.420 -8.252 -10.624 1.00 71.56 85 GLN A O 1
ATOM 657 N N . ARG A 1 86 ? 25.311 -9.427 -10.921 1.00 75.12 86 ARG A N 1
ATOM 658 C CA . ARG A 1 86 ? 24.683 -10.493 -11.691 1.00 75.12 86 ARG A CA 1
ATOM 659 C C . ARG A 1 86 ? 23.991 -11.475 -10.754 1.00 75.12 86 ARG A C 1
ATOM 661 O O . ARG A 1 86 ? 24.652 -12.090 -9.917 1.00 75.12 86 ARG A O 1
ATOM 668 N N . SER A 1 87 ? 22.695 -11.708 -10.954 1.00 68.06 87 SER A N 1
ATOM 669 C CA . SER A 1 87 ? 22.037 -12.853 -10.322 1.00 68.06 87 SER A CA 1
ATOM 670 C C . SER A 1 87 ? 22.254 -14.112 -11.162 1.00 68.06 87 SER A C 1
ATOM 672 O O . SER A 1 87 ? 21.923 -14.158 -12.346 1.00 68.06 87 SER A O 1
ATOM 674 N N . MET A 1 88 ? 22.838 -15.147 -10.557 1.00 71.62 88 MET A N 1
ATOM 675 C CA . MET A 1 88 ? 23.078 -16.452 -11.197 1.00 71.62 88 MET A CA 1
ATOM 676 C C . MET A 1 88 ? 21.960 -17.466 -10.906 1.00 71.62 88 MET A C 1
ATOM 678 O O . MET A 1 88 ? 21.997 -18.583 -11.417 1.00 71.62 88 MET A O 1
ATOM 682 N N . ARG A 1 89 ? 20.993 -17.117 -10.046 1.00 77.19 89 ARG A N 1
ATOM 683 C CA . ARG A 1 89 ? 19.909 -18.002 -9.595 1.00 77.19 89 ARG A CA 1
ATOM 684 C C . ARG A 1 89 ? 18.590 -17.239 -9.546 1.00 77.19 89 ARG A C 1
ATOM 686 O O . ARG A 1 89 ? 18.582 -16.034 -9.304 1.00 77.19 89 ARG A O 1
ATOM 693 N N . VAL A 1 90 ? 17.482 -17.953 -9.724 1.00 73.56 90 VAL A N 1
ATOM 694 C CA . VAL A 1 90 ? 16.154 -17.396 -9.438 1.00 73.56 90 VAL A CA 1
ATOM 695 C C . VAL A 1 90 ? 16.074 -17.147 -7.925 1.00 73.56 90 VAL A C 1
ATOM 697 O O . VAL A 1 90 ? 16.290 -18.089 -7.154 1.00 73.56 90 VAL A O 1
ATOM 700 N N . PRO A 1 91 ? 15.849 -15.901 -7.471 1.00 75.56 91 PRO A N 1
ATOM 701 C CA . PRO A 1 91 ? 15.778 -15.599 -6.049 1.00 75.56 91 PRO A CA 1
ATOM 702 C C . PRO A 1 91 ? 14.524 -16.226 -5.434 1.00 75.56 91 PRO A C 1
ATOM 704 O O . PRO A 1 91 ? 13.453 -16.230 -6.037 1.00 75.56 91 PRO A O 1
ATOM 707 N N . ARG A 1 92 ? 14.650 -16.738 -4.206 1.00 80.44 92 ARG A N 1
ATOM 708 C CA . ARG A 1 92 ? 13.495 -17.110 -3.383 1.00 80.44 92 ARG A CA 1
ATOM 709 C C . ARG A 1 92 ? 13.084 -15.890 -2.573 1.00 80.44 92 ARG A C 1
ATOM 711 O O . ARG A 1 92 ? 13.907 -15.347 -1.841 1.00 80.44 92 ARG A O 1
ATOM 718 N N . VAL A 1 93 ? 11.829 -15.476 -2.704 1.00 82.62 93 VAL A N 1
ATOM 719 C CA . VAL A 1 93 ? 11.274 -14.343 -1.958 1.00 82.62 93 VAL A CA 1
ATOM 720 C C . VAL A 1 93 ? 10.606 -14.868 -0.690 1.00 82.62 93 VAL A C 1
ATOM 722 O O . VAL A 1 93 ? 9.806 -15.799 -0.749 1.00 82.62 93 VAL A O 1
ATOM 725 N N . GLY A 1 94 ? 10.954 -14.286 0.455 1.00 86.88 94 GLY A N 1
ATOM 726 C CA . GLY A 1 94 ? 10.298 -14.533 1.736 1.00 86.88 94 GLY A CA 1
ATOM 727 C C . GLY A 1 94 ? 9.738 -13.229 2.289 1.00 86.88 94 GLY A C 1
ATOM 728 O O . GLY A 1 94 ? 10.412 -12.203 2.230 1.00 86.88 94 GLY A O 1
ATOM 729 N N . MET A 1 95 ? 8.517 -13.270 2.817 1.00 85.88 95 MET A N 1
ATOM 730 C CA . MET A 1 95 ? 7.897 -12.136 3.504 1.00 85.88 95 MET A CA 1
ATOM 731 C C . MET A 1 95 ? 8.145 -12.261 5.008 1.00 85.88 95 MET A C 1
ATOM 733 O O . MET A 1 95 ? 7.945 -13.330 5.584 1.00 85.88 95 MET A O 1
ATOM 737 N N . VAL A 1 96 ? 8.598 -11.175 5.633 1.00 91.56 96 VAL A N 1
ATOM 738 C CA . VAL A 1 96 ? 8.837 -11.100 7.078 1.00 91.56 96 VAL A CA 1
ATOM 739 C C . VAL A 1 96 ? 7.823 -10.140 7.677 1.00 91.56 96 VAL A C 1
ATOM 741 O O . VAL A 1 96 ? 7.755 -8.979 7.283 1.00 91.56 96 VAL A O 1
ATOM 744 N N . PHE A 1 97 ? 7.051 -10.636 8.636 1.00 89.00 97 PHE A N 1
ATOM 745 C CA . PHE A 1 97 ? 6.015 -9.873 9.317 1.00 89.00 97 PHE A CA 1
ATOM 746 C C . PHE A 1 97 ? 6.532 -9.412 10.673 1.00 89.00 97 PHE A C 1
ATOM 748 O O . PHE A 1 97 ? 7.033 -10.212 11.467 1.00 89.00 97 PHE A O 1
ATOM 755 N N . THR A 1 98 ? 6.451 -8.110 10.922 1.00 84.06 98 THR A N 1
ATOM 756 C CA . THR A 1 98 ? 6.876 -7.514 12.186 1.00 84.06 98 THR A CA 1
ATOM 757 C C . THR A 1 98 ? 5.768 -7.626 13.231 1.00 84.06 98 THR A C 1
ATOM 759 O O . THR A 1 98 ? 4.581 -7.652 12.910 1.00 84.06 98 THR A O 1
ATOM 762 N N . GLY A 1 99 ? 6.158 -7.711 14.503 1.00 80.81 99 GLY A N 1
ATOM 763 C CA . GLY A 1 99 ? 5.223 -7.595 15.622 1.00 80.81 99 GLY A CA 1
ATOM 764 C C . GLY A 1 99 ? 4.891 -6.134 15.943 1.00 80.81 99 GLY A C 1
ATOM 765 O O . GLY A 1 99 ? 5.013 -5.240 15.107 1.00 80.81 99 GLY A O 1
ATOM 766 N N . GLN A 1 100 ? 4.521 -5.877 17.196 1.00 75.94 100 GLN A N 1
ATOM 767 C CA . GLN A 1 100 ? 4.314 -4.520 17.701 1.00 75.94 100 GLN A CA 1
ATOM 768 C C . GLN A 1 100 ? 5.642 -3.740 17.755 1.00 75.94 100 GLN A C 1
ATOM 770 O O . GLN A 1 100 ? 6.653 -4.269 18.215 1.00 75.94 100 GLN A O 1
ATOM 775 N N . GLY A 1 101 ? 5.631 -2.470 17.343 1.00 74.62 101 GLY A N 1
ATOM 776 C CA . GLY A 1 101 ? 6.748 -1.532 17.520 1.00 74.62 101 GLY A CA 1
ATOM 777 C C . GLY A 1 101 ? 7.068 -0.653 16.308 1.00 74.62 101 GLY A C 1
ATOM 778 O O . GLY A 1 101 ? 7.740 0.358 16.474 1.00 74.62 101 GLY A O 1
ATOM 779 N N . ALA A 1 102 ? 6.587 -1.007 15.114 1.00 77.62 102 ALA A N 1
ATOM 780 C CA . ALA A 1 102 ? 6.831 -0.257 13.874 1.00 77.62 102 ALA A CA 1
ATOM 781 C C . ALA A 1 102 ? 5.623 0.582 13.411 1.00 77.62 102 ALA A C 1
ATOM 783 O O . ALA A 1 102 ? 5.637 1.143 12.319 1.00 77.62 102 ALA A O 1
ATOM 784 N N . GLN A 1 103 ? 4.564 0.640 14.216 1.00 83.62 103 GLN A N 1
ATOM 785 C CA . GLN A 1 103 ? 3.344 1.362 13.881 1.00 83.62 103 GLN A CA 1
ATOM 786 C C . GLN A 1 103 ? 3.520 2.877 14.095 1.00 83.62 103 GLN A C 1
ATOM 788 O O . GLN A 1 103 ? 4.110 3.302 15.089 1.00 83.62 103 GLN A O 1
ATOM 793 N N . TRP A 1 104 ? 2.992 3.695 13.185 1.00 87.19 104 TRP A N 1
ATOM 794 C CA . TRP A 1 104 ? 3.014 5.159 13.277 1.00 87.19 104 TRP A CA 1
ATOM 795 C C . TRP A 1 104 ? 1.713 5.751 12.721 1.00 87.19 104 TRP A C 1
ATOM 797 O O . TRP A 1 104 ? 1.036 5.118 11.910 1.00 87.19 104 TRP A O 1
ATOM 807 N N . PHE A 1 105 ? 1.321 6.941 13.192 1.00 84.19 105 PHE A N 1
ATOM 808 C CA . PHE A 1 105 ? 0.139 7.638 12.664 1.00 84.19 105 PHE A CA 1
ATOM 809 C C . PHE A 1 105 ? 0.340 7.903 11.168 1.00 84.19 105 PHE A C 1
ATOM 811 O O . PHE A 1 105 ? 1.461 8.170 10.782 1.00 84.19 105 PHE A O 1
ATOM 818 N N . ALA A 1 106 ? -0.697 7.854 10.332 1.00 85.81 106 ALA A N 1
ATOM 819 C CA . ALA A 1 106 ? -0.585 8.017 8.873 1.00 85.81 106 ALA A CA 1
ATOM 820 C C . ALA A 1 106 ? 0.095 6.873 8.082 1.00 85.81 106 ALA A C 1
ATOM 822 O O . ALA A 1 106 ? 0.202 6.976 6.856 1.00 85.81 106 ALA A O 1
ATOM 823 N N . MET A 1 107 ? 0.475 5.758 8.720 1.00 90.62 107 MET A N 1
ATOM 824 C CA . MET A 1 107 ? 0.982 4.590 7.992 1.00 90.62 107 MET A CA 1
ATOM 825 C C . MET A 1 107 ? -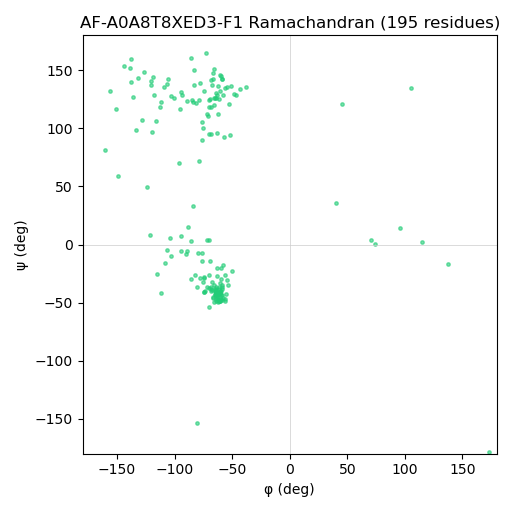0.018 4.092 6.934 1.00 90.62 107 MET A C 1
ATOM 827 O O . MET A 1 107 ? -1.212 3.977 7.196 1.00 90.62 107 MET A O 1
ATOM 831 N N . GLY A 1 108 ? 0.471 3.803 5.726 1.00 89.50 108 GLY A N 1
ATOM 832 C CA . GLY A 1 108 ? -0.345 3.268 4.631 1.00 89.50 108 GLY A CA 1
ATOM 833 C C . GLY A 1 108 ? -1.289 4.263 3.946 1.00 89.50 108 GLY A C 1
ATOM 834 O O . GLY A 1 108 ? -1.967 3.855 3.011 1.00 89.50 108 GLY A O 1
ATOM 835 N N . ARG A 1 109 ? -1.328 5.547 4.339 1.00 93.12 109 ARG A N 1
ATOM 836 C CA . ARG A 1 109 ? -2.228 6.545 3.722 1.00 93.12 109 ARG A CA 1
ATOM 837 C C . ARG A 1 109 ? -1.980 6.750 2.234 1.00 93.12 109 ARG A C 1
ATOM 839 O O . ARG A 1 109 ? -2.915 6.665 1.455 1.00 93.12 109 ARG A O 1
ATOM 846 N N . GLU A 1 110 ? -0.725 6.936 1.841 1.00 92.88 110 GLU A N 1
ATOM 847 C CA . GLU A 1 110 ? -0.375 7.083 0.421 1.00 92.88 110 GLU A CA 1
ATOM 848 C C . GLU A 1 110 ? -0.771 5.841 -0.388 1.00 92.88 110 GLU A C 1
ATOM 850 O O . GLU A 1 110 ? -1.187 5.950 -1.536 1.00 92.88 110 GLU A O 1
ATOM 855 N N . LEU A 1 111 ? -0.708 4.652 0.224 1.00 94.69 111 LEU A N 1
ATOM 856 C CA . LEU A 1 111 ? -1.099 3.406 -0.433 1.00 94.69 111 LEU A CA 1
ATOM 857 C C . LEU A 1 111 ? -2.618 3.247 -0.550 1.00 94.69 111 LEU A C 1
ATOM 859 O O . LEU A 1 111 ? -3.071 2.662 -1.529 1.00 94.69 111 LEU A O 1
ATOM 863 N N . LEU A 1 112 ? -3.391 3.768 0.411 1.00 94.44 112 LEU A N 1
ATOM 864 C CA . LEU A 1 112 ? -4.855 3.820 0.320 1.00 94.44 112 LEU A CA 1
ATOM 865 C C . LEU A 1 112 ? -5.304 4.641 -0.892 1.00 94.44 112 LEU A C 1
ATOM 867 O O . LEU A 1 112 ? -6.235 4.234 -1.581 1.00 94.44 112 LEU A O 1
ATOM 871 N N . ASP A 1 113 ? -4.623 5.758 -1.154 1.00 93.00 113 ASP A N 1
ATOM 872 C CA . ASP A 1 113 ? -4.961 6.658 -2.257 1.00 93.00 113 ASP A CA 1
ATOM 873 C C . ASP A 1 113 ? -4.423 6.144 -3.605 1.00 93.00 113 ASP A C 1
ATOM 875 O O . ASP A 1 113 ? -5.090 6.272 -4.630 1.00 93.00 113 ASP A O 1
ATOM 879 N N . ALA A 1 114 ? -3.232 5.534 -3.615 1.00 93.81 114 ALA A N 1
ATOM 880 C CA . ALA A 1 114 ? -2.561 5.114 -4.846 1.00 93.81 114 ALA A CA 1
ATOM 881 C C . ALA A 1 114 ? -2.976 3.724 -5.362 1.00 93.81 114 ALA A C 1
ATOM 883 O O . ALA A 1 114 ? -2.912 3.481 -6.567 1.00 93.81 114 ALA A O 1
ATOM 884 N N . TYR A 1 115 ? -3.377 2.790 -4.488 1.00 95.12 115 TYR A N 1
ATOM 885 C CA . TYR A 1 115 ? -3.570 1.384 -4.865 1.00 95.12 115 TYR A CA 1
ATOM 886 C C . TYR A 1 115 ? -4.946 0.840 -4.449 1.00 95.12 115 TYR A C 1
ATOM 888 O O . TYR A 1 115 ? -5.141 0.489 -3.283 1.00 95.12 115 TYR A O 1
ATOM 896 N N . PRO A 1 116 ? -5.878 0.631 -5.404 1.00 95.75 116 PRO A N 1
ATOM 897 C CA . PRO A 1 116 ? -7.211 0.097 -5.112 1.00 95.75 116 PRO A CA 1
ATOM 898 C C . PRO A 1 116 ? -7.192 -1.242 -4.363 1.00 95.75 116 PRO A C 1
ATOM 900 O O . PRO A 1 116 ? -7.888 -1.389 -3.370 1.00 95.75 116 PRO A O 1
ATOM 903 N N . VAL A 1 117 ? -6.310 -2.177 -4.747 1.00 96.12 117 VAL A N 1
ATOM 904 C CA . VAL A 1 117 ? -6.164 -3.488 -4.075 1.00 96.12 117 VAL A CA 1
ATOM 905 C C . VAL A 1 117 ? -5.802 -3.335 -2.593 1.00 96.12 117 VAL A C 1
ATOM 907 O O . VAL A 1 117 ? -6.286 -4.084 -1.744 1.00 96.12 117 VAL A O 1
ATOM 910 N N . PHE A 1 118 ? -4.954 -2.355 -2.269 1.00 96.25 118 PHE A N 1
ATOM 911 C CA . PHE A 1 118 ? -4.585 -2.063 -0.888 1.00 96.25 118 PHE A CA 1
ATOM 912 C C . PHE A 1 118 ? -5.799 -1.527 -0.117 1.00 96.25 118 PHE A C 1
ATOM 914 O O . PHE A 1 118 ? -6.091 -2.002 0.979 1.00 96.25 118 PHE A O 1
ATOM 921 N N . CYS A 1 119 ? -6.535 -0.585 -0.712 1.00 96.75 119 CYS A N 1
ATOM 922 C CA . CYS A 1 119 ? -7.746 -0.007 -0.132 1.00 96.75 119 CYS A CA 1
ATOM 923 C C . CYS A 1 119 ? -8.843 -1.058 0.108 1.00 96.75 119 CYS A C 1
ATOM 925 O O . CYS A 1 119 ? -9.377 -1.147 1.215 1.00 96.75 119 CYS A O 1
ATOM 927 N N . ASP A 1 120 ? -9.109 -1.912 -0.881 1.00 97.44 120 ASP A N 1
ATOM 928 C CA . ASP A 1 120 ? -10.091 -2.996 -0.796 1.00 97.44 120 ASP A CA 1
ATOM 929 C C . ASP A 1 120 ? -9.755 -3.957 0.351 1.00 97.44 120 ASP A C 1
ATOM 931 O O . ASP A 1 120 ? -10.616 -4.287 1.167 1.00 97.44 120 ASP A O 1
ATOM 935 N N . THR A 1 121 ? -8.478 -4.323 0.492 1.00 97.62 121 THR A N 1
ATOM 936 C CA . THR A 1 121 ? -8.026 -5.193 1.588 1.00 97.62 121 THR A CA 1
ATOM 937 C C . THR A 1 121 ? -8.266 -4.545 2.956 1.00 97.62 121 THR A C 1
ATOM 939 O O . THR A 1 121 ? -8.723 -5.201 3.893 1.00 97.62 121 THR A O 1
ATOM 942 N N . ILE A 1 122 ? -8.004 -3.241 3.095 1.00 97.50 122 ILE A N 1
ATOM 943 C CA . ILE A 1 122 ? -8.281 -2.514 4.342 1.00 97.50 122 ILE A CA 1
ATOM 944 C C . ILE A 1 122 ? -9.787 -2.456 4.627 1.00 97.50 122 ILE A C 1
ATOM 946 O O . ILE A 1 122 ? -10.188 -2.625 5.781 1.00 97.50 122 ILE A O 1
ATOM 950 N N . HIS A 1 123 ? -10.627 -2.284 3.606 1.00 97.25 123 HIS A N 1
ATOM 951 C CA . HIS A 1 123 ? -12.083 -2.347 3.742 1.00 97.25 123 HIS A CA 1
ATOM 952 C C . HIS A 1 123 ? -12.578 -3.725 4.203 1.00 97.25 123 HIS A C 1
ATOM 954 O O . HIS A 1 123 ? -13.443 -3.804 5.080 1.00 97.25 123 HIS A O 1
ATOM 960 N N . GLU A 1 124 ? -12.023 -4.809 3.664 1.00 97.50 124 GLU A N 1
ATOM 961 C CA . GLU A 1 124 ? -12.350 -6.173 4.091 1.00 97.50 124 GLU A CA 1
ATOM 962 C C . GLU A 1 124 ? -11.949 -6.423 5.549 1.00 97.50 124 GLU A C 1
ATOM 964 O O . GLU A 1 124 ? -12.737 -6.961 6.336 1.00 97.50 124 GLU A O 1
ATOM 969 N N . VAL A 1 125 ? -10.750 -5.984 5.943 1.00 96.50 125 VAL A N 1
ATOM 970 C CA . VAL A 1 125 ? -10.285 -6.088 7.332 1.00 96.50 125 VAL A CA 1
ATOM 971 C C . VAL A 1 125 ? -11.156 -5.247 8.267 1.00 96.50 125 VAL A C 1
ATOM 973 O O . VAL A 1 125 ? -11.520 -5.720 9.343 1.00 96.50 125 VAL A O 1
ATOM 976 N N . ASP A 1 126 ? -11.550 -4.039 7.863 1.00 97.00 126 ASP A N 1
ATOM 977 C CA . ASP A 1 126 ? -12.466 -3.185 8.621 1.00 97.00 126 ASP A CA 1
ATOM 978 C C . ASP A 1 126 ? -13.834 -3.855 8.843 1.00 97.00 126 ASP A C 1
ATOM 980 O O . ASP A 1 126 ? -14.333 -3.918 9.971 1.00 97.00 126 ASP A O 1
ATOM 984 N N . ALA A 1 127 ? -14.418 -4.431 7.788 1.00 97.19 127 ALA A N 1
ATOM 985 C CA . ALA A 1 127 ? -15.668 -5.181 7.879 1.00 97.19 127 ALA A CA 1
ATOM 986 C C . ALA A 1 127 ? -15.535 -6.402 8.808 1.00 97.19 127 ALA A C 1
ATOM 988 O O . ALA A 1 127 ? -16.413 -6.659 9.638 1.00 97.19 127 ALA A O 1
ATOM 989 N N . CYS A 1 128 ? -14.411 -7.119 8.722 1.00 97.19 128 CYS A N 1
ATOM 990 C CA . CYS A 1 128 ? -14.095 -8.244 9.596 1.00 97.19 128 CYS A CA 1
ATOM 991 C C . CYS A 1 128 ? -14.004 -7.807 11.067 1.00 97.19 128 CYS A C 1
ATOM 993 O O . CYS A 1 128 ? -14.668 -8.390 11.928 1.00 97.19 128 CYS A O 1
ATOM 995 N N . LEU A 1 129 ? -13.269 -6.734 11.369 1.00 95.69 129 LEU A N 1
ATOM 996 C CA . LEU A 1 129 ? -13.146 -6.188 12.724 1.00 95.69 129 LEU A CA 1
ATOM 997 C C . LEU A 1 129 ? -14.504 -5.771 13.300 1.00 95.69 129 LEU A C 1
ATOM 999 O O . LEU A 1 129 ? -14.820 -6.116 14.442 1.00 95.69 129 LEU A O 1
ATOM 1003 N N . LYS A 1 130 ? -15.342 -5.100 12.503 1.00 95.81 130 LYS A N 1
ATOM 1004 C CA . LYS A 1 130 ? -16.712 -4.735 12.895 1.00 95.81 130 LYS A CA 1
ATOM 1005 C C . LYS A 1 130 ? -17.563 -5.966 13.202 1.00 95.81 130 LYS A C 1
ATOM 1007 O O . LYS A 1 130 ? -18.262 -5.982 14.213 1.00 95.81 130 LYS A O 1
ATOM 1012 N N . SER A 1 131 ? -17.459 -7.023 12.392 1.00 96.69 131 SER A N 1
ATOM 1013 C CA . SER A 1 131 ? -18.176 -8.285 12.630 1.00 96.69 131 SER A CA 1
ATOM 1014 C C . SER A 1 131 ? -17.761 -8.982 13.935 1.00 96.69 131 SER A C 1
ATOM 1016 O O . SER A 1 131 ? -18.574 -9.659 14.559 1.00 96.69 131 SER A O 1
ATOM 1018 N N . MET A 1 132 ? -16.524 -8.755 14.391 1.00 94.62 132 MET A N 1
ATOM 1019 C CA . MET A 1 132 ? -15.995 -9.250 15.668 1.00 94.62 132 MET A CA 1
ATOM 1020 C C . MET A 1 132 ? -16.313 -8.334 16.865 1.00 94.62 132 MET A C 1
ATOM 1022 O O . MET A 1 132 ? -15.888 -8.619 17.983 1.00 94.62 132 MET A O 1
ATOM 1026 N N . GLY A 1 133 ? -17.069 -7.249 16.659 1.00 94.44 133 GLY A N 1
ATOM 1027 C CA . GLY A 1 133 ? -17.509 -6.339 17.720 1.00 94.44 133 GLY A CA 1
ATOM 1028 C C . GLY A 1 133 ? -16.636 -5.097 17.915 1.00 94.44 133 GLY A C 1
ATOM 1029 O O . GLY A 1 133 ? -16.776 -4.414 18.931 1.00 94.44 133 GLY A O 1
ATOM 1030 N N . ALA A 1 134 ? -15.744 -4.771 16.974 1.00 93.50 134 ALA A N 1
ATOM 1031 C CA . ALA A 1 134 ? -15.025 -3.502 17.017 1.00 93.50 134 ALA A CA 1
ATOM 1032 C C . ALA A 1 134 ? -16.002 -2.320 16.867 1.00 93.50 134 ALA A C 1
ATOM 1034 O O . ALA A 1 134 ? -16.767 -2.238 15.910 1.00 93.50 134 ALA A O 1
ATOM 1035 N N . MET A 1 135 ? -15.952 -1.373 17.809 1.00 94.12 135 MET A N 1
ATOM 1036 C CA . MET A 1 135 ? -16.759 -0.139 17.791 1.00 94.12 135 MET A CA 1
ATOM 1037 C C . MET A 1 135 ? -16.080 1.018 17.037 1.00 94.12 135 MET A C 1
ATOM 1039 O O . MET A 1 135 ? -16.429 2.182 17.218 1.00 94.12 135 MET A O 1
ATOM 1043 N N . TRP A 1 136 ? -15.051 0.715 16.254 1.00 94.06 136 TRP A N 1
ATOM 1044 C CA . TRP A 1 136 ? -14.216 1.679 15.550 1.00 94.06 136 TRP A CA 1
ATOM 1045 C C . TRP A 1 136 ? -13.928 1.171 14.138 1.00 94.06 136 TRP A C 1
ATOM 1047 O O . TRP A 1 136 ? -14.077 -0.019 13.867 1.00 94.06 136 TRP A O 1
ATOM 1057 N N . SER A 1 137 ? -13.547 2.088 13.251 1.00 94.44 137 SER A N 1
ATOM 1058 C CA . SER A 1 137 ? -13.212 1.789 11.861 1.00 94.44 137 SER A CA 1
ATOM 1059 C C . SER A 1 137 ? -11.699 1.803 11.668 1.00 94.44 137 SER A C 1
ATOM 1061 O O . SER A 1 137 ? -11.038 2.773 12.044 1.00 94.44 137 SER A O 1
ATOM 1063 N N . ALA A 1 138 ? -11.149 0.737 11.090 1.00 92.94 138 ALA A N 1
ATOM 1064 C CA . ALA A 1 138 ? -9.733 0.648 10.758 1.00 92.94 138 ALA A CA 1
ATOM 1065 C C . ALA A 1 138 ? -9.339 1.675 9.697 1.00 92.94 138 ALA A C 1
ATOM 1067 O O . ALA A 1 138 ? -8.304 2.324 9.835 1.00 92.94 138 ALA A O 1
ATOM 1068 N N . LEU A 1 139 ? -10.198 1.877 8.697 1.00 93.00 139 LEU A N 1
ATOM 1069 C CA . LEU A 1 139 ? -9.981 2.876 7.656 1.00 93.00 139 LEU A CA 1
ATOM 1070 C C . LEU A 1 139 ? -9.942 4.294 8.240 1.00 93.00 139 LEU A C 1
ATOM 1072 O O . LEU A 1 139 ? -9.013 5.050 7.965 1.00 93.00 139 LEU A O 1
ATOM 1076 N N . GLU A 1 140 ? -10.912 4.632 9.095 1.00 92.88 140 GLU A N 1
ATOM 1077 C CA . GLU A 1 140 ? -10.943 5.948 9.745 1.00 92.88 140 GLU A CA 1
ATOM 1078 C C . GLU A 1 140 ? -9.718 6.143 10.639 1.00 92.88 140 GLU A C 1
ATOM 1080 O O . GLU A 1 140 ? -9.115 7.211 10.634 1.00 92.88 140 GLU A O 1
ATOM 1085 N N . GLU A 1 141 ? -9.325 5.119 11.400 1.00 93.50 141 GLU A N 1
ATOM 1086 C CA . GLU A 1 141 ? -8.191 5.218 12.318 1.00 93.50 141 GLU A CA 1
ATOM 1087 C C . GLU A 1 141 ? -6.854 5.423 11.585 1.00 93.50 141 GLU A C 1
ATOM 1089 O O . GLU A 1 141 ? -6.007 6.169 12.076 1.00 93.50 141 GLU A O 1
ATOM 1094 N N . LEU A 1 142 ? -6.673 4.831 10.397 1.00 91.81 142 LEU A N 1
ATOM 1095 C CA . LEU A 1 142 ? -5.484 5.040 9.555 1.00 91.81 142 LEU A CA 1
ATOM 1096 C C . LEU A 1 142 ? -5.418 6.449 8.943 1.00 91.81 142 LEU A C 1
ATOM 1098 O O . LEU A 1 142 ? -4.325 6.950 8.673 1.00 91.81 142 LEU A O 1
ATOM 1102 N N . GLN A 1 143 ? -6.565 7.102 8.750 1.00 91.06 143 GLN A N 1
ATOM 1103 C CA . GLN A 1 143 ? -6.656 8.453 8.188 1.00 91.06 143 GLN A CA 1
ATOM 1104 C C . GLN A 1 143 ? -6.602 9.570 9.241 1.00 91.06 143 GLN A C 1
ATOM 1106 O O . GLN A 1 143 ? -6.500 10.744 8.880 1.00 91.06 143 GLN A O 1
ATOM 1111 N N . ARG A 1 144 ? -6.641 9.237 10.537 1.00 91.12 144 ARG A N 1
ATOM 1112 C CA . ARG A 1 144 ? -6.589 10.232 11.618 1.00 91.12 144 ARG A CA 1
ATOM 1113 C C . ARG A 1 144 ? -5.261 10.976 11.683 1.00 91.12 144 ARG A C 1
ATOM 1115 O O . ARG A 1 144 ? -4.189 10.444 11.390 1.00 91.12 144 ARG A O 1
ATOM 1122 N N . ASN A 1 145 ? -5.355 12.212 12.163 1.00 90.19 145 ASN A N 1
ATOM 1123 C CA . ASN A 1 145 ? -4.204 13.044 12.487 1.00 90.19 145 ASN A CA 1
ATOM 1124 C C . ASN A 1 145 ? -3.503 12.548 13.763 1.00 90.19 145 ASN A C 1
ATOM 1126 O O . ASN A 1 145 ? -4.060 11.759 14.533 1.00 90.19 145 ASN A O 1
ATOM 1130 N N . ALA A 1 146 ? -2.277 13.017 13.997 1.00 87.12 146 ALA A N 1
ATOM 1131 C CA . ALA A 1 146 ? -1.430 12.553 15.096 1.00 87.12 146 ALA A CA 1
ATOM 1132 C C . ALA A 1 146 ? -2.073 12.747 16.481 1.00 87.12 146 ALA A C 1
ATOM 1134 O O . ALA A 1 146 ? -1.903 11.908 17.362 1.00 87.12 146 ALA A O 1
ATOM 1135 N N . GLU A 1 147 ? -2.834 13.826 16.661 1.00 87.44 147 GLU A N 1
ATOM 1136 C CA . GLU A 1 147 ? -3.459 14.212 17.929 1.00 87.44 147 GLU A CA 1
ATOM 1137 C C . GLU A 1 147 ? -4.665 13.330 18.288 1.00 87.44 147 GLU A C 1
ATOM 1139 O O . GLU A 1 147 ? -4.972 13.135 19.463 1.00 87.44 147 GLU A O 1
ATOM 1144 N N . GLU A 1 148 ? -5.346 12.787 17.278 1.00 88.62 148 GLU A N 1
ATOM 1145 C CA . GLU A 1 148 ? -6.576 11.997 17.426 1.00 88.62 148 GLU A CA 1
ATOM 1146 C C . GLU A 1 148 ? -6.334 10.490 17.283 1.00 88.62 148 GLU A C 1
ATOM 1148 O O . GLU A 1 148 ? -7.227 9.671 17.545 1.00 88.62 148 GLU A O 1
ATOM 1153 N N . SER A 1 149 ? -5.129 10.119 16.847 1.00 88.81 149 SER A N 1
ATOM 1154 C CA . SER A 1 149 ? -4.755 8.737 16.603 1.00 88.81 149 SER A CA 1
ATOM 1155 C C . SER A 1 149 ? -4.630 7.958 17.912 1.00 88.81 149 SER A C 1
ATOM 1157 O O . SER A 1 149 ? -3.858 8.277 18.817 1.00 88.81 149 SER A O 1
ATOM 1159 N N . ARG A 1 150 ? -5.374 6.860 17.992 1.00 88.50 150 ARG A N 1
ATOM 1160 C CA . ARG A 1 150 ? -5.349 5.870 19.075 1.00 88.50 150 ARG A CA 1
ATOM 1161 C C . ARG A 1 150 ? -4.414 4.712 18.758 1.00 88.50 150 ARG A C 1
ATOM 1163 O O . ARG A 1 150 ? -4.341 3.757 19.526 1.00 88.50 150 ARG A O 1
ATOM 1170 N N . LEU A 1 151 ? -3.661 4.811 17.666 1.00 86.88 151 LEU A N 1
ATOM 1171 C CA . LEU A 1 151 ? -2.783 3.773 17.133 1.00 86.88 151 LEU A CA 1
ATOM 1172 C C . LEU A 1 151 ? -1.685 3.336 18.122 1.00 86.88 151 LEU A C 1
ATOM 1174 O O . LEU A 1 151 ? -1.188 2.223 18.020 1.00 86.88 151 LEU A O 1
ATOM 1178 N N . ASN A 1 152 ? -1.358 4.147 19.134 1.00 86.00 152 ASN A N 1
ATOM 1179 C CA . ASN A 1 152 ? -0.443 3.765 20.220 1.00 86.00 152 ASN A CA 1
ATOM 1180 C C . ASN A 1 152 ? -1.060 2.822 21.270 1.00 86.00 152 ASN A C 1
ATOM 1182 O O . ASN A 1 152 ? -0.339 2.235 22.077 1.00 86.00 152 ASN A O 1
ATOM 1186 N N . GLN A 1 153 ? -2.381 2.659 21.285 1.00 89.81 153 GLN A N 1
ATOM 1187 C CA . GLN A 1 153 ? -3.059 1.728 22.180 1.00 89.81 153 GLN A CA 1
ATOM 1188 C C . GLN A 1 153 ? -3.031 0.321 21.576 1.00 89.81 153 GLN A C 1
ATOM 1190 O O . GLN A 1 153 ? -3.322 0.139 20.396 1.00 89.81 153 GLN A O 1
ATOM 1195 N N . VAL A 1 154 ? -2.752 -0.692 22.403 1.00 87.31 154 VAL A N 1
ATOM 1196 C CA . VAL A 1 154 ? -2.624 -2.103 21.975 1.00 87.31 154 VAL A CA 1
ATOM 1197 C C . VAL A 1 154 ? -3.853 -2.602 21.204 1.00 87.31 154 VAL A C 1
ATOM 1199 O O . VAL A 1 154 ? -3.721 -3.362 20.249 1.00 87.31 154 VAL A O 1
ATOM 1202 N N . ALA A 1 155 ? -5.044 -2.128 21.582 1.00 89.38 155 ALA A N 1
ATOM 1203 C CA . ALA A 1 155 ? -6.303 -2.482 20.931 1.00 89.38 155 ALA A CA 1
ATOM 1204 C C . ALA A 1 155 ? -6.398 -2.036 19.456 1.00 89.38 155 ALA A C 1
ATOM 1206 O O . ALA A 1 155 ? -7.201 -2.598 18.720 1.00 89.38 155 ALA A O 1
ATOM 1207 N N . TYR A 1 156 ? -5.589 -1.060 19.030 1.00 91.69 156 TYR A N 1
ATOM 1208 C CA . TYR A 1 156 ? -5.555 -0.531 17.661 1.00 91.69 156 TYR A CA 1
ATOM 1209 C C . TYR A 1 156 ? -4.245 -0.892 16.959 1.00 91.69 156 TYR A C 1
ATOM 1211 O O . TYR A 1 156 ? -4.271 -1.300 15.802 1.00 91.69 156 TYR A O 1
ATOM 1219 N N . SER A 1 157 ? -3.106 -0.797 17.657 1.00 90.81 157 SER A N 1
ATOM 1220 C CA . SER A 1 157 ? -1.782 -1.030 17.069 1.00 90.81 157 SER A CA 1
ATOM 1221 C C . SER A 1 157 ? -1.668 -2.402 16.413 1.00 90.81 157 SER A C 1
ATOM 1223 O O . SER A 1 157 ? -1.198 -2.499 15.280 1.00 90.81 157 SER A O 1
ATOM 1225 N N . LEU A 1 158 ? -2.116 -3.458 17.097 1.00 90.44 158 LEU A N 1
ATOM 1226 C CA . LEU A 1 158 ? -2.005 -4.826 16.606 1.00 90.44 158 LEU A CA 1
ATOM 1227 C C . LEU A 1 158 ? -2.941 -5.078 15.409 1.00 90.44 158 LEU A C 1
ATOM 1229 O O . LEU A 1 158 ? -2.423 -5.469 14.362 1.00 90.44 158 LEU A O 1
ATOM 1233 N N . PRO A 1 159 ? -4.265 -4.815 15.488 1.00 92.62 159 PRO A N 1
ATOM 1234 C CA . PRO A 1 159 ? -5.145 -5.015 14.338 1.00 92.62 159 PRO A CA 1
ATOM 1235 C C . PRO A 1 159 ? -4.760 -4.175 13.119 1.00 92.62 159 PRO A C 1
ATOM 1237 O O . PRO A 1 159 ? -4.784 -4.689 12.007 1.00 92.62 159 PRO A O 1
ATOM 1240 N N . LEU A 1 160 ? -4.352 -2.916 13.310 1.00 93.31 160 LEU A N 1
ATOM 1241 C CA . LEU A 1 160 ? -3.952 -2.044 12.201 1.00 93.31 160 LEU A CA 1
ATOM 1242 C C . LEU A 1 160 ? -2.631 -2.475 11.560 1.00 93.31 160 LEU A C 1
ATOM 1244 O O . LEU A 1 160 ? -2.495 -2.411 10.341 1.00 93.31 160 LEU A O 1
ATOM 1248 N N . SER A 1 161 ? -1.666 -2.948 12.356 1.00 92.50 161 SER A N 1
ATOM 1249 C CA . SER A 1 161 ? -0.412 -3.486 11.811 1.00 92.50 161 SER A CA 1
ATOM 1250 C C . SER A 1 161 ? -0.677 -4.730 10.965 1.00 92.50 161 SER A C 1
ATOM 1252 O O . SER A 1 161 ? -0.132 -4.854 9.871 1.00 92.50 161 SER A O 1
ATOM 1254 N N . VAL A 1 162 ? -1.557 -5.620 11.437 1.00 93.00 162 VAL A N 1
ATOM 1255 C CA . VAL A 1 162 ? -1.987 -6.799 10.672 1.00 93.00 162 VAL A CA 1
ATOM 1256 C C . VAL A 1 162 ? -2.739 -6.382 9.407 1.00 93.00 162 VAL A C 1
ATOM 1258 O O . VAL A 1 162 ? -2.453 -6.923 8.344 1.00 93.00 162 VAL A O 1
ATOM 1261 N N . ALA A 1 163 ? -3.634 -5.393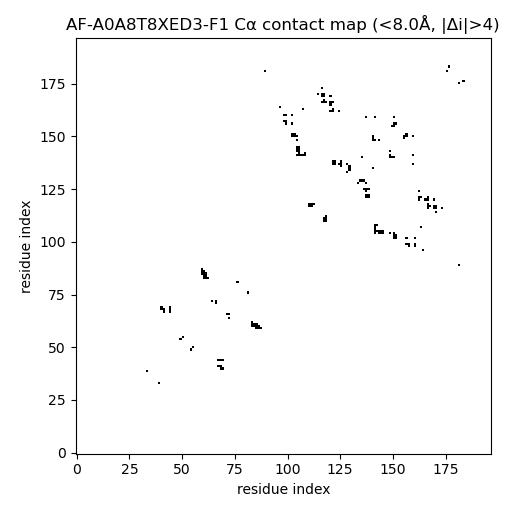 9.487 1.00 95.12 163 ALA A N 1
ATOM 1262 C CA . ALA A 1 163 ? -4.367 -4.877 8.332 1.00 95.12 163 ALA A CA 1
ATOM 1263 C C . ALA A 1 163 ? -3.418 -4.395 7.223 1.00 95.12 163 ALA A C 1
ATOM 1265 O O . ALA A 1 163 ? -3.546 -4.817 6.077 1.00 95.12 163 ALA A O 1
ATOM 1266 N N . ILE A 1 164 ? -2.413 -3.582 7.573 1.00 94.56 164 ILE A N 1
ATOM 1267 C CA . ILE A 1 164 ? -1.408 -3.114 6.610 1.00 94.56 164 ILE A CA 1
ATOM 1268 C C . ILE A 1 164 ? -0.567 -4.262 6.068 1.00 94.56 164 ILE A C 1
ATOM 1270 O O . ILE A 1 164 ? -0.306 -4.309 4.872 1.00 94.56 164 ILE A O 1
ATOM 1274 N N . GLN A 1 165 ? -0.137 -5.195 6.916 1.00 94.81 165 GLN A N 1
ATOM 1275 C CA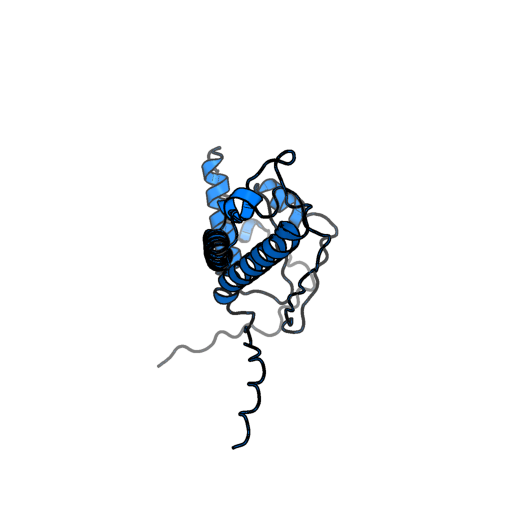 . GLN A 1 165 ? 0.643 -6.342 6.458 1.00 94.81 165 GLN A CA 1
ATOM 1276 C C . GLN A 1 165 ? -0.135 -7.200 5.454 1.00 94.81 165 GLN A C 1
ATOM 1278 O O . GLN A 1 165 ? 0.443 -7.611 4.452 1.00 94.81 165 GLN A O 1
ATOM 1283 N N . LEU A 1 166 ? -1.432 -7.429 5.679 1.00 95.56 166 LEU A N 1
ATOM 1284 C CA . LEU A 1 166 ? -2.302 -8.127 4.729 1.00 95.56 166 LEU A CA 1
ATOM 1285 C C . LEU A 1 166 ? -2.449 -7.339 3.423 1.00 95.56 166 LEU A C 1
ATOM 1287 O O . LEU A 1 166 ? -2.197 -7.888 2.354 1.00 95.56 166 LEU A O 1
ATOM 1291 N N . ALA A 1 167 ? -2.737 -6.039 3.508 1.00 96.06 167 ALA A N 1
ATOM 1292 C CA . ALA A 1 167 ? -2.871 -5.180 2.335 1.00 96.06 167 ALA A CA 1
ATOM 1293 C C . ALA A 1 167 ? -1.574 -5.100 1.506 1.00 96.06 167 ALA A C 1
ATOM 1295 O O . ALA A 1 167 ? -1.619 -5.114 0.277 1.00 96.06 167 ALA A O 1
ATOM 1296 N N . LEU A 1 168 ? -0.401 -5.102 2.151 1.00 95.19 168 LEU A N 1
ATOM 1297 C CA . LEU A 1 168 ? 0.897 -5.195 1.473 1.00 95.19 168 LEU A CA 1
ATOM 1298 C C . LEU A 1 168 ? 1.109 -6.557 0.805 1.00 95.19 168 LEU A C 1
ATOM 1300 O O . LEU A 1 168 ? 1.669 -6.615 -0.287 1.00 95.19 168 LEU A O 1
ATOM 1304 N N . VAL A 1 169 ? 0.685 -7.652 1.440 1.00 94.75 169 VAL A N 1
ATOM 1305 C CA . VAL A 1 169 ? 0.770 -8.994 0.844 1.00 94.75 169 VAL A CA 1
ATOM 1306 C C . VAL A 1 169 ? -0.081 -9.070 -0.412 1.00 94.75 169 VAL A C 1
ATOM 1308 O O . VAL A 1 169 ? 0.407 -9.564 -1.429 1.00 94.75 169 VAL A O 1
ATOM 1311 N N . ASP A 1 170 ? -1.316 -8.579 -0.364 1.00 94.56 170 ASP A N 1
ATOM 1312 C CA . ASP A 1 170 ? -2.224 -8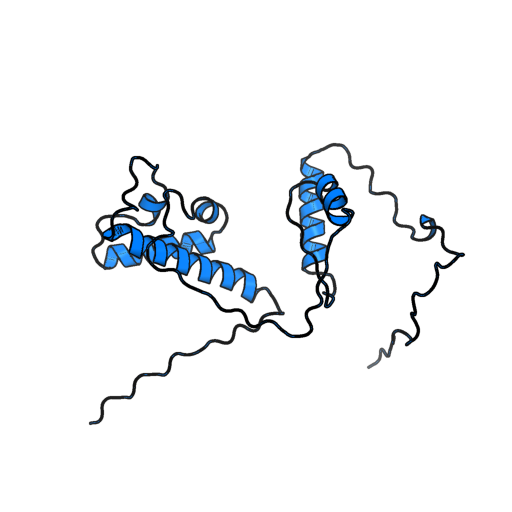.635 -1.507 1.00 94.56 170 ASP A CA 1
ATOM 1313 C C . ASP A 1 170 ? -1.810 -7.672 -2.624 1.00 94.56 170 ASP A C 1
ATOM 1315 O O . ASP A 1 170 ? -1.824 -8.064 -3.793 1.00 94.56 170 ASP A O 1
ATOM 1319 N N . LEU A 1 171 ? -1.294 -6.487 -2.283 1.00 94.56 171 LEU A N 1
ATOM 1320 C CA . LEU A 1 171 ? -0.676 -5.574 -3.247 1.00 94.56 171 LEU A CA 1
ATOM 1321 C C . LEU A 1 171 ? 0.559 -6.191 -3.922 1.00 94.56 171 LEU A C 1
ATOM 1323 O O . LEU A 1 171 ? 0.677 -6.198 -5.143 1.00 94.56 171 LEU A O 1
ATOM 1327 N N . LEU A 1 172 ? 1.493 -6.756 -3.153 1.00 92.62 172 LEU A N 1
ATOM 1328 C CA . LEU A 1 172 ? 2.669 -7.405 -3.737 1.00 92.62 172 LEU A CA 1
ATOM 1329 C C . LEU A 1 172 ? 2.269 -8.617 -4.571 1.00 92.62 172 LEU A C 1
ATOM 1331 O O . LEU A 1 172 ? 2.858 -8.873 -5.617 1.00 92.62 172 LEU A O 1
ATOM 1335 N N . ARG A 1 173 ? 1.257 -9.366 -4.137 1.00 89.62 173 ARG A N 1
ATOM 1336 C CA . ARG A 1 173 ? 0.732 -10.503 -4.881 1.00 89.62 173 ARG A CA 1
ATOM 1337 C C . ARG A 1 173 ? 0.120 -10.068 -6.213 1.00 89.62 173 ARG A C 1
ATOM 1339 O O . ARG A 1 173 ? 0.360 -10.771 -7.192 1.00 89.62 173 ARG A O 1
ATOM 1346 N N . SER A 1 174 ? -0.623 -8.962 -6.275 1.00 90.06 174 SER A N 1
ATOM 1347 C CA . SER A 1 174 ? -1.190 -8.474 -7.540 1.00 90.06 174 SER A CA 1
ATOM 1348 C C . SER A 1 174 ? -0.086 -8.074 -8.524 1.00 90.06 174 SER A C 1
ATOM 1350 O O . SER A 1 174 ? -0.107 -8.508 -9.671 1.00 90.06 174 SER A O 1
ATOM 1352 N N . ILE A 1 175 ? 0.957 -7.384 -8.051 1.00 85.44 175 ILE A N 1
ATOM 1353 C CA . ILE A 1 175 ? 2.106 -6.976 -8.878 1.00 85.44 175 ILE A CA 1
ATOM 1354 C C . ILE A 1 175 ? 2.947 -8.186 -9.323 1.00 85.44 175 ILE A C 1
ATOM 1356 O O . ILE A 1 175 ? 3.437 -8.246 -10.451 1.00 85.44 175 ILE A O 1
ATOM 1360 N N . LEU A 1 176 ? 3.147 -9.167 -8.440 1.00 78.19 176 LEU A N 1
ATOM 1361 C CA . LEU A 1 176 ? 3.983 -10.336 -8.722 1.00 78.19 176 LEU A CA 1
ATOM 1362 C C . LEU A 1 176 ? 3.286 -11.377 -9.605 1.00 78.19 176 LEU A C 1
ATOM 1364 O O . LEU A 1 176 ? 3.979 -12.073 -10.339 1.00 78.19 176 LEU A O 1
ATOM 1368 N N . GLN A 1 177 ? 1.956 -11.499 -9.562 1.00 67.38 177 GLN A N 1
ATOM 1369 C CA . GLN A 1 177 ? 1.215 -12.405 -10.453 1.00 67.38 177 GLN A CA 1
ATOM 1370 C C . GLN A 1 177 ? 1.271 -11.964 -11.918 1.00 67.38 177 GLN A C 1
ATOM 1372 O O . GLN A 1 177 ? 1.324 -12.808 -12.809 1.00 67.38 177 GLN A O 1
ATOM 1377 N N . GLU A 1 178 ? 1.333 -10.657 -12.159 1.00 58.94 178 GLU A N 1
ATOM 1378 C CA . GLU A 1 178 ? 1.579 -10.072 -13.481 1.00 58.94 178 GLU A CA 1
ATOM 1379 C C . GLU A 1 178 ? 3.027 -10.327 -13.964 1.00 58.94 178 GLU A C 1
ATOM 1381 O O . GLU A 1 178 ? 3.341 -10.159 -15.143 1.00 58.94 178 GLU A O 1
ATOM 1386 N N . SER A 1 179 ? 3.937 -10.754 -13.074 1.00 55.06 179 SER A N 1
ATOM 1387 C CA . SER A 1 179 ? 5.354 -10.962 -13.383 1.00 55.06 179 SER A CA 1
ATOM 1388 C C . SER A 1 179 ? 5.659 -12.427 -13.736 1.00 55.06 179 SER A C 1
ATOM 1390 O O . SER A 1 179 ? 5.617 -13.301 -12.867 1.00 55.06 179 SER A O 1
ATOM 1392 N N . PRO A 1 180 ? 6.100 -12.733 -14.970 1.00 53.06 180 PRO A N 1
ATOM 1393 C CA . PRO A 1 180 ? 6.386 -14.106 -15.404 1.00 53.06 180 PRO A CA 1
ATOM 1394 C C . PRO A 1 180 ? 7.631 -14.746 -14.750 1.00 53.06 180 PRO A C 1
ATOM 1396 O O . PRO A 1 180 ? 8.018 -15.851 -15.126 1.00 53.06 180 PRO A O 1
ATOM 1399 N N . LEU A 1 181 ? 8.303 -14.069 -13.808 1.00 49.66 181 LEU A N 1
ATOM 1400 C CA . LEU A 1 181 ? 9.645 -14.436 -13.327 1.00 49.66 181 LEU A CA 1
ATOM 1401 C C . LEU A 1 181 ? 9.711 -15.008 -11.910 1.00 49.66 181 LEU A C 1
ATOM 1403 O O . LEU A 1 181 ? 10.736 -15.589 -11.552 1.00 49.66 181 LEU A O 1
ATOM 1407 N N . ILE A 1 182 ? 8.669 -14.843 -11.096 1.00 53.47 182 ILE A N 1
ATOM 1408 C CA . ILE A 1 182 ? 8.661 -15.342 -9.717 1.00 53.47 182 ILE A CA 1
ATOM 1409 C C . ILE A 1 182 ? 7.500 -16.328 -9.589 1.00 53.47 182 ILE A C 1
ATOM 1411 O O . ILE A 1 182 ? 6.363 -15.906 -9.383 1.00 53.47 182 ILE A O 1
ATOM 1415 N N . PRO A 1 183 ? 7.752 -17.644 -9.720 1.00 47.12 183 PRO A N 1
ATOM 1416 C CA . PRO A 1 183 ? 6.728 -18.632 -9.440 1.00 47.12 183 PRO A CA 1
ATOM 1417 C C . PRO A 1 183 ? 6.325 -18.514 -7.968 1.00 47.12 183 PRO A C 1
ATOM 1419 O O . PRO A 1 183 ? 7.116 -18.782 -7.063 1.00 47.12 183 PRO A O 1
ATOM 1422 N N . VAL A 1 184 ? 5.090 -18.075 -7.730 1.00 52.50 184 VAL A N 1
ATOM 1423 C CA . VAL A 1 184 ? 4.499 -18.027 -6.393 1.00 52.50 184 VAL A CA 1
ATOM 1424 C C . VAL A 1 184 ? 4.096 -19.453 -6.017 1.00 52.50 184 VAL A C 1
ATOM 1426 O O . VAL A 1 184 ? 2.987 -19.898 -6.312 1.00 52.50 184 VAL A O 1
ATOM 1429 N N . GLU A 1 185 ? 5.001 -20.201 -5.387 1.00 50.62 185 GLU A N 1
ATOM 1430 C CA . GLU A 1 185 ? 4.645 -21.497 -4.807 1.00 50.62 185 GLU A CA 1
ATOM 1431 C C . GLU A 1 185 ? 3.752 -21.291 -3.580 1.00 50.62 185 GLU A C 1
ATOM 1433 O O . GLU A 1 185 ? 4.138 -20.683 -2.579 1.00 50.62 185 GLU A O 1
ATOM 1438 N N . ARG A 1 186 ? 2.525 -21.814 -3.654 1.00 50.28 186 ARG A N 1
ATOM 1439 C CA . ARG A 1 186 ? 1.595 -21.839 -2.525 1.00 50.28 186 ARG A CA 1
ATOM 1440 C C . ARG A 1 186 ? 2.051 -22.922 -1.549 1.00 50.28 186 ARG A C 1
ATOM 1442 O O . ARG A 1 186 ? 1.776 -24.099 -1.757 1.00 50.28 186 ARG A O 1
ATOM 1449 N N . SER A 1 187 ? 2.732 -22.530 -0.476 1.00 44.47 187 SER A N 1
ATOM 1450 C CA . SER A 1 187 ? 2.958 -23.417 0.666 1.00 44.47 187 SER A CA 1
ATOM 1451 C C . SER A 1 187 ? 1.621 -23.666 1.371 1.00 44.47 187 SER A C 1
ATOM 1453 O O . SER A 1 187 ? 1.186 -22.858 2.188 1.00 44.47 187 SER A O 1
ATOM 1455 N N . VAL A 1 188 ? 0.948 -24.767 1.037 1.00 43.97 188 VAL A N 1
ATOM 1456 C CA . VAL A 1 188 ? -0.265 -25.217 1.733 1.00 43.97 188 VAL A CA 1
ATOM 1457 C C . VAL A 1 188 ? 0.144 -25.668 3.138 1.00 43.97 188 VAL A C 1
ATOM 1459 O O . VAL A 1 188 ? 0.964 -26.573 3.283 1.00 43.97 188 VAL A O 1
ATOM 1462 N N . LEU A 1 189 ? -0.382 -25.007 4.174 1.00 40.91 189 LEU A N 1
ATOM 1463 C CA . LEU A 1 189 ? -0.246 -25.459 5.563 1.00 40.91 189 LEU A CA 1
ATOM 1464 C C . LEU A 1 189 ? -0.753 -26.910 5.671 1.00 40.91 189 LEU A C 1
ATOM 1466 O O . LEU A 1 189 ? -1.807 -27.212 5.106 1.00 40.91 189 LEU A O 1
ATOM 1470 N N . PRO A 1 190 ? -0.042 -27.812 6.372 1.00 48.31 190 PRO A N 1
ATOM 1471 C CA . PRO A 1 190 ? -0.493 -29.187 6.537 1.00 48.31 190 PRO A CA 1
ATOM 1472 C C . PRO A 1 190 ? -1.875 -29.207 7.199 1.00 48.31 190 PRO A C 1
ATOM 1474 O O . PRO A 1 190 ? -2.092 -28.573 8.232 1.00 48.31 190 PRO A O 1
ATOM 1477 N N . THR A 1 191 ? -2.813 -29.928 6.585 1.00 56.91 191 THR A N 1
ATOM 1478 C CA . THR A 1 191 ? -4.152 -30.148 7.134 1.00 56.91 191 THR A CA 1
ATOM 1479 C C . THR A 1 191 ? -4.043 -30.864 8.482 1.00 56.91 191 THR A C 1
ATOM 1481 O O . THR A 1 191 ? -3.306 -31.853 8.569 1.00 56.91 191 THR A O 1
ATOM 1484 N N . PRO A 1 192 ? -4.742 -30.396 9.534 1.00 65.00 192 PRO A N 1
ATOM 1485 C CA . PRO A 1 192 ? -4.736 -31.071 10.825 1.00 65.00 192 PRO A CA 1
ATOM 1486 C C . PRO A 1 192 ? -5.287 -32.501 10.678 1.00 65.00 192 PRO A C 1
ATOM 1488 O O . PRO A 1 192 ? -6.168 -32.725 9.845 1.00 65.00 192 PRO A O 1
ATOM 1491 N N . PRO A 1 193 ? -4.769 -33.474 11.449 1.00 71.25 193 PRO A N 1
ATOM 1492 C CA . PRO A 1 193 ? -5.251 -34.848 11.388 1.00 71.25 193 PRO A CA 1
ATOM 1493 C C . PRO A 1 193 ? -6.728 -34.912 11.795 1.00 71.25 193 PRO A C 1
ATOM 1495 O O . PRO A 1 193 ? -7.129 -34.274 12.771 1.00 71.25 193 PRO A O 1
ATOM 1498 N N . GLU A 1 194 ? -7.528 -35.678 11.047 1.00 67.62 194 GLU A N 1
ATOM 1499 C CA . GLU A 1 194 ? -8.919 -35.947 11.414 1.00 67.62 194 GLU A CA 1
ATOM 1500 C C . GLU A 1 194 ? -8.995 -36.613 12.798 1.00 67.62 194 GLU A C 1
ATOM 1502 O O . GLU A 1 194 ? -8.135 -37.435 13.136 1.00 67.62 194 GLU A O 1
ATOM 1507 N N . PRO A 1 195 ? -10.008 -36.274 13.616 1.00 61.91 195 PRO A N 1
ATOM 1508 C CA . PRO A 1 195 ? -10.209 -36.934 14.894 1.00 61.91 195 PRO A CA 1
ATOM 1509 C C . PRO A 1 195 ? -10.550 -38.411 14.670 1.00 61.91 195 PRO A C 1
ATOM 1511 O O . PRO A 1 195 ? -11.477 -38.743 13.931 1.00 61.91 195 PRO A O 1
ATOM 1514 N N . SER A 1 196 ? -9.789 -39.294 15.319 1.00 70.56 196 SER A N 1
ATOM 1515 C CA . SER A 1 196 ? -10.055 -40.732 15.331 1.00 70.56 196 SER A CA 1
ATOM 1516 C C . SER A 1 196 ? -11.451 -41.034 15.906 1.00 70.56 196 SER A C 1
ATOM 1518 O O . SER A 1 196 ? -11.852 -40.354 16.856 1.00 70.56 196 SER A O 1
ATOM 1520 N N . PRO A 1 197 ? -12.167 -42.034 15.354 1.00 73.31 197 PRO A N 1
ATOM 1521 C CA . PRO A 1 197 ? -13.522 -42.406 15.770 1.00 73.31 197 PRO A CA 1
ATOM 1522 C C . PRO A 1 197 ? -13.604 -42.982 17.188 1.00 73.31 197 PRO A C 1
ATOM 1524 O O . PRO A 1 197 ? -12.603 -43.576 17.658 1.00 73.31 197 PRO A O 1
#

Nearest PDB structures (foldseek):
  7m7e-assembly1_A  TM=7.188E-01  e=6.374E-03  Saccharopolyspora erythraea

Mean predicted aligned error: 14.94 Å